Protein AF-A0A7S4P6P6-F1 (afdb_monomer_lite)

Secondary structure (DSSP, 8-state):
-----EEEEETTTTEEEEE-S-S-TTGGG--TTT-TTTSPPP-BS-EEEEETTTTEEEEEEEB--TT----EEEEEEEE-PPPPHHHHHHHHHHHHHHHHHHHHHHTT-HHHHHHHHHHHHTTTS-TTHHHHHHHHHHHHHHHHTS-HHHHHHHHHHHHHHHHHHHHHHHHHHHTTS-GGGSPPSS-TTTT-

pLDDT: mean 78.99, std 13.43, range [33.38, 94.44]

Structure (mmCIF, N/CA/C/O backbone):
data_AF-A0A7S4P6P6-F1
#
_entry.id   AF-A0A7S4P6P6-F1
#
loop_
_atom_site.group_PDB
_atom_site.id
_atom_site.type_symbol
_atom_site.label_atom_id
_atom_site.label_alt_id
_atom_site.label_comp_id
_atom_site.label_asym_id
_atom_site.label_entity_id
_atom_site.label_seq_id
_atom_site.pdbx_PDB_ins_code
_atom_site.Cartn_x
_atom_site.Cartn_y
_atom_site.Cartn_z
_atom_site.occupancy
_atom_site.B_iso_or_equiv
_atom_site.auth_seq_id
_atom_site.auth_comp_id
_atom_site.auth_asym_id
_atom_site.auth_atom_id
_atom_site.pdbx_PDB_model_num
ATOM 1 N N . LEU A 1 1 ? 18.769 14.646 0.940 1.00 33.38 1 LEU A N 1
ATOM 2 C CA . LEU A 1 1 ? 18.655 13.172 0.916 1.00 33.38 1 LEU A CA 1
ATOM 3 C C . LEU A 1 1 ? 17.841 12.827 -0.318 1.00 33.38 1 LEU A C 1
ATOM 5 O O . LEU A 1 1 ? 16.737 13.333 -0.444 1.00 33.38 1 LEU A O 1
ATOM 9 N N . ALA A 1 2 ? 18.437 12.144 -1.294 1.00 34.75 2 ALA A N 1
ATOM 10 C CA . ALA A 1 2 ? 17.776 11.870 -2.566 1.00 34.75 2 ALA A CA 1
ATOM 11 C C . ALA A 1 2 ? 16.717 10.778 -2.365 1.00 34.75 2 ALA A C 1
ATOM 13 O O . ALA A 1 2 ? 17.059 9.628 -2.095 1.00 34.75 2 ALA A O 1
ATOM 14 N N . GLU A 1 3 ? 15.443 11.146 -2.474 1.00 50.31 3 GLU A N 1
ATOM 15 C CA . GLU A 1 3 ? 14.337 10.189 -2.485 1.00 50.31 3 GLU A CA 1
ATOM 16 C C . GLU A 1 3 ? 14.489 9.254 -3.687 1.00 50.31 3 GLU A C 1
ATOM 18 O O . GLU A 1 3 ? 14.476 9.673 -4.850 1.00 50.31 3 GLU A O 1
ATOM 23 N N . SER A 1 4 ? 14.677 7.974 -3.390 1.00 56.69 4 SER A N 1
ATOM 24 C CA . SER A 1 4 ? 14.925 6.901 -4.350 1.00 56.69 4 SER A CA 1
ATOM 25 C C . SER A 1 4 ? 13.614 6.537 -5.050 1.00 56.69 4 SER A C 1
ATOM 27 O O . SER A 1 4 ? 12.955 5.572 -4.687 1.00 56.69 4 SER A O 1
ATOM 29 N N . SER A 1 5 ? 13.188 7.350 -6.016 1.00 64.12 5 SER A N 1
ATOM 30 C CA . SER A 1 5 ? 11.911 7.168 -6.718 1.00 64.12 5 SER A CA 1
ATOM 31 C C . SER A 1 5 ? 12.125 6.825 -8.188 1.00 64.12 5 SER A C 1
ATOM 33 O O . SER A 1 5 ? 12.908 7.481 -8.879 1.00 64.12 5 SER A O 1
ATOM 35 N N . PHE A 1 6 ? 11.401 5.823 -8.694 1.00 75.00 6 PHE A N 1
ATOM 36 C CA . PHE A 1 6 ? 11.301 5.610 -10.135 1.00 75.00 6 PHE A CA 1
ATOM 37 C C . PHE A 1 6 ? 10.279 6.602 -10.689 1.00 75.00 6 PHE A C 1
ATOM 39 O O . PHE A 1 6 ? 9.126 6.616 -10.267 1.00 75.00 6 PHE A O 1
ATOM 46 N N . ARG A 1 7 ? 10.691 7.471 -11.613 1.00 78.00 7 ARG A N 1
ATOM 47 C CA . ARG A 1 7 ? 9.817 8.514 -12.164 1.00 78.00 7 ARG A CA 1
ATOM 48 C C . ARG A 1 7 ? 9.585 8.274 -13.643 1.00 78.00 7 ARG A C 1
ATOM 50 O O . ARG A 1 7 ? 10.533 8.159 -14.414 1.00 78.00 7 ARG A O 1
ATOM 57 N N . MET A 1 8 ? 8.320 8.251 -14.042 1.00 77.75 8 MET A N 1
ATOM 58 C CA . MET A 1 8 ? 7.910 8.190 -15.440 1.00 77.75 8 MET A CA 1
ATOM 59 C C . MET A 1 8 ? 7.268 9.503 -15.848 1.00 77.75 8 MET A C 1
ATOM 61 O O . MET A 1 8 ? 6.472 10.072 -15.108 1.00 77.75 8 MET A O 1
ATOM 65 N N . TYR A 1 9 ? 7.575 9.977 -17.048 1.00 81.56 9 TYR A N 1
ATOM 66 C CA . TYR A 1 9 ? 6.880 11.129 -17.600 1.00 81.56 9 TYR A CA 1
ATOM 67 C C . TYR A 1 9 ? 5.636 10.674 -18.367 1.00 81.56 9 TYR A C 1
ATOM 69 O O . TYR A 1 9 ? 5.731 9.934 -19.347 1.00 81.56 9 TYR A O 1
ATOM 77 N N . ASN A 1 10 ? 4.460 11.117 -17.929 1.00 80.25 10 ASN A N 1
ATOM 78 C CA . ASN A 1 10 ? 3.219 10.925 -18.663 1.00 80.25 10 ASN A CA 1
ATOM 79 C C . ASN A 1 10 ? 3.091 12.019 -19.726 1.00 80.25 10 ASN A C 1
ATOM 81 O O . ASN A 1 10 ? 2.795 13.170 -19.406 1.00 80.25 10 ASN A O 1
ATOM 85 N N . VAL A 1 11 ? 3.283 11.637 -20.990 1.00 84.62 11 VAL A N 1
ATOM 86 C CA . VAL A 1 11 ? 3.235 12.555 -22.138 1.00 84.62 11 VAL A CA 1
ATOM 87 C C . VAL A 1 11 ? 1.849 13.185 -22.307 1.00 84.62 11 VAL A C 1
ATOM 89 O O . VAL A 1 11 ? 1.750 14.381 -22.560 1.00 84.62 11 VAL A O 1
ATOM 92 N N . THR A 1 12 ? 0.773 12.415 -22.121 1.00 82.62 12 THR A N 1
ATOM 93 C CA . THR A 1 12 ? -0.609 12.893 -22.297 1.00 82.62 12 THR A CA 1
ATOM 94 C C . THR A 1 12 ? -1.006 13.911 -21.231 1.00 82.62 12 THR A C 1
ATOM 96 O O . THR A 1 12 ? -1.666 14.898 -21.533 1.00 82.62 12 THR A O 1
ATOM 99 N N . GLN A 1 13 ? -0.607 13.675 -19.981 1.00 80.88 13 GLN A N 1
ATOM 100 C CA . GLN A 1 13 ? -0.911 14.561 -18.854 1.00 80.88 13 GLN A CA 1
ATOM 101 C C . GLN A 1 13 ? 0.149 15.647 -18.644 1.00 80.88 13 GLN A C 1
ATOM 103 O O . GLN A 1 13 ? -0.034 16.500 -17.779 1.00 80.88 13 GLN A O 1
ATOM 108 N N . GLN A 1 14 ? 1.253 15.587 -19.395 1.00 87.38 14 GLN A N 1
ATOM 109 C CA . GLN A 1 14 ? 2.430 16.446 -19.264 1.00 87.38 14 GLN A CA 1
ATOM 110 C C . GLN A 1 14 ? 2.977 16.525 -17.830 1.00 87.38 14 GLN A C 1
ATOM 112 O O . GLN A 1 14 ? 3.422 17.575 -17.366 1.00 87.38 14 GLN A O 1
ATOM 117 N N . LYS A 1 15 ? 2.938 15.403 -17.104 1.00 83.06 15 LYS A N 1
ATOM 118 C CA . LYS A 1 15 ? 3.281 15.339 -15.677 1.00 83.06 15 LYS A CA 1
ATOM 119 C C . LYS A 1 15 ? 4.226 14.188 -15.380 1.00 83.06 15 LYS A C 1
ATOM 121 O O . LYS A 1 15 ? 4.120 13.110 -15.960 1.00 83.06 15 LYS A O 1
ATOM 126 N N . TRP A 1 16 ? 5.121 14.416 -14.425 1.00 80.12 16 TRP A N 1
ATOM 127 C CA . TRP A 1 16 ? 5.914 13.355 -13.818 1.00 80.12 16 TRP A CA 1
ATOM 128 C C . TRP A 1 16 ? 5.041 12.541 -12.864 1.00 80.12 16 TRP A C 1
ATOM 130 O O . TRP A 1 16 ? 4.364 13.102 -12.006 1.00 80.12 16 TRP A O 1
ATOM 140 N N . ILE A 1 17 ? 5.073 11.224 -13.022 1.00 76.69 17 ILE A N 1
ATOM 141 C CA . ILE A 1 17 ? 4.454 10.247 -12.134 1.00 76.69 17 ILE A CA 1
ATOM 142 C C . ILE A 1 17 ? 5.583 9.572 -11.362 1.00 76.69 17 ILE A C 1
ATOM 144 O O . ILE A 1 17 ? 6.494 8.999 -11.962 1.00 76.69 17 ILE A O 1
ATOM 148 N N . CYS A 1 18 ? 5.527 9.660 -10.037 1.00 74.00 18 CYS A N 1
ATOM 149 C CA . CYS A 1 18 ? 6.341 8.831 -9.160 1.00 74.00 18 CYS A CA 1
ATOM 150 C C . CYS A 1 18 ? 5.711 7.439 -9.101 1.00 74.00 18 CYS A C 1
ATOM 152 O O . CYS A 1 18 ? 4.506 7.319 -8.884 1.00 74.00 18 CYS A O 1
ATOM 154 N N . ILE A 1 19 ? 6.507 6.407 -9.352 1.00 70.88 19 ILE A N 1
ATOM 155 C CA . ILE A 1 19 ? 6.119 5.017 -9.158 1.00 70.88 19 ILE A CA 1
ATOM 156 C C . ILE A 1 19 ? 6.804 4.557 -7.885 1.00 70.88 19 ILE A C 1
ATOM 158 O O . ILE A 1 19 ? 8.028 4.403 -7.846 1.00 70.88 19 ILE A O 1
ATOM 162 N N . ASP A 1 20 ? 5.993 4.346 -6.859 1.00 61.94 20 ASP A N 1
ATOM 163 C CA . ASP A 1 20 ? 6.470 3.836 -5.587 1.00 61.94 20 ASP A CA 1
ATOM 164 C C . ASP A 1 20 ? 6.772 2.343 -5.742 1.00 61.94 20 ASP A C 1
ATOM 166 O O . ASP A 1 20 ? 5.932 1.531 -6.143 1.00 61.94 20 ASP A O 1
ATOM 170 N N . LEU A 1 21 ? 8.034 1.992 -5.504 1.00 56.47 21 LEU A N 1
ATOM 171 C CA . LEU A 1 21 ? 8.556 0.638 -5.627 1.00 56.47 21 LEU A CA 1
ATOM 172 C C . LEU A 1 21 ? 8.133 -0.164 -4.393 1.00 56.47 21 LEU A C 1
ATOM 174 O O . LEU A 1 21 ? 8.948 -0.343 -3.497 1.00 56.47 21 LEU A O 1
ATOM 178 N N . CYS A 1 22 ? 6.872 -0.616 -4.374 1.00 48.19 22 CYS A N 1
ATOM 179 C CA . CYS A 1 22 ? 6.197 -1.503 -3.407 1.00 48.19 22 CYS A CA 1
ATOM 180 C C . CYS A 1 22 ? 4.997 -0.819 -2.724 1.00 48.19 22 CYS A C 1
ATOM 182 O O . CYS A 1 22 ? 5.090 0.285 -2.208 1.00 48.19 22 CYS A O 1
ATOM 184 N N . GLU A 1 23 ? 3.850 -1.500 -2.690 1.00 46.41 23 GLU A N 1
ATOM 185 C CA . GLU A 1 23 ? 2.633 -1.041 -1.994 1.00 46.41 23 GLU A CA 1
ATOM 186 C C . GLU A 1 23 ? 2.694 -1.231 -0.475 1.00 46.41 23 GLU A C 1
ATOM 188 O O . GLU A 1 23 ? 1.724 -0.961 0.231 1.00 46.41 23 GLU A O 1
ATOM 193 N N . SER A 1 24 ? 3.818 -1.720 0.046 1.00 43.31 24 SER A N 1
ATOM 194 C CA . SER A 1 24 ? 3.994 -1.823 1.482 1.00 43.31 24 SER A CA 1
ATOM 195 C C . SER A 1 24 ? 4.194 -0.419 2.050 1.00 43.31 24 SER A C 1
ATOM 197 O O . SER A 1 24 ? 5.174 0.252 1.732 1.00 43.31 24 SER A O 1
ATOM 199 N N . GLU A 1 25 ? 3.300 -0.006 2.951 1.00 41.12 25 GLU A N 1
ATOM 200 C CA . GLU A 1 25 ? 3.376 1.208 3.787 1.00 41.12 25 GLU A CA 1
ATOM 201 C C . GLU A 1 25 ? 4.692 1.319 4.609 1.00 41.12 25 GLU A C 1
ATOM 203 O O . GLU A 1 25 ? 4.865 2.237 5.402 1.00 41.12 25 GLU A O 1
ATOM 208 N N . THR A 1 26 ? 5.647 0.404 4.418 1.00 41.25 26 THR A N 1
ATOM 209 C CA . THR A 1 26 ? 6.955 0.320 5.079 1.00 41.25 26 THR A CA 1
ATOM 210 C C . THR A 1 26 ? 8.082 1.076 4.358 1.00 41.25 26 THR A C 1
ATOM 212 O O . THR A 1 26 ? 9.186 1.190 4.895 1.00 41.25 26 THR A O 1
ATOM 215 N N . LEU A 1 27 ? 7.832 1.648 3.171 1.00 44.16 27 LEU A N 1
ATOM 216 C CA . LEU A 1 27 ? 8.856 2.347 2.375 1.00 44.16 27 LEU A CA 1
ATOM 217 C C . LEU A 1 27 ? 9.428 3.616 3.014 1.00 44.16 27 LEU A C 1
ATOM 219 O O . LEU A 1 27 ? 10.580 3.959 2.748 1.00 44.16 27 LEU A O 1
ATOM 223 N N . SER A 1 28 ? 8.682 4.285 3.899 1.00 44.88 28 SER A N 1
ATOM 224 C CA . SER A 1 28 ? 9.192 5.455 4.633 1.00 44.88 28 SER A CA 1
ATOM 225 C C . SER A 1 28 ? 10.334 5.110 5.597 1.00 44.88 28 SER A C 1
ATOM 227 O O . SER A 1 28 ? 10.909 6.001 6.220 1.00 44.88 28 SER A O 1
ATOM 229 N N . THR A 1 29 ? 10.650 3.823 5.762 1.00 45.09 29 THR A N 1
ATOM 230 C CA . THR A 1 29 ? 11.662 3.325 6.696 1.00 45.09 29 THR A CA 1
ATOM 231 C C . THR A 1 29 ? 12.463 2.172 6.082 1.00 45.09 29 THR A C 1
ATOM 233 O O . THR A 1 29 ? 12.893 1.266 6.795 1.00 45.09 29 THR A O 1
ATOM 236 N N . ILE A 1 30 ? 12.679 2.169 4.757 1.00 50.62 30 ILE A N 1
ATOM 237 C CA . ILE A 1 30 ? 13.644 1.231 4.170 1.00 50.62 30 ILE A CA 1
ATOM 238 C C . ILE A 1 30 ? 15.054 1.673 4.542 1.00 50.62 30 ILE A C 1
ATOM 240 O O . ILE A 1 30 ? 15.645 2.580 3.959 1.00 50.62 30 ILE A O 1
ATOM 244 N N . ASP A 1 31 ? 15.581 0.979 5.541 1.00 54.38 31 ASP A N 1
ATOM 245 C CA . ASP A 1 31 ? 17.003 0.880 5.806 1.00 54.38 31 ASP A CA 1
ATOM 246 C C . ASP A 1 31 ? 17.643 0.076 4.662 1.00 54.38 31 ASP A C 1
ATOM 248 O O . ASP A 1 31 ? 17.476 -1.143 4.556 1.00 54.38 31 ASP A O 1
ATOM 252 N N . TRP A 1 32 ? 18.310 0.780 3.748 1.00 61.25 32 TRP A N 1
ATOM 253 C CA . TRP A 1 32 ? 18.924 0.199 2.552 1.00 61.25 32 TRP A CA 1
ATOM 254 C C . TRP A 1 32 ? 20.032 -0.805 2.897 1.00 61.25 32 TRP A C 1
ATOM 256 O O . TRP A 1 32 ? 20.285 -1.704 2.102 1.00 61.25 32 TRP A O 1
ATOM 266 N N . GLU A 1 33 ? 20.632 -0.717 4.091 1.00 57.59 33 GLU A N 1
ATOM 267 C CA . GLU A 1 33 ? 21.607 -1.701 4.577 1.00 57.59 33 GLU A CA 1
ATOM 268 C C . GLU A 1 33 ? 20.954 -3.049 4.921 1.00 57.59 33 GLU A C 1
ATOM 270 O O . GLU A 1 33 ? 21.620 -4.082 4.897 1.00 57.59 33 GLU A O 1
ATOM 275 N N . LYS A 1 34 ? 19.646 -3.068 5.218 1.00 56.00 34 LYS A N 1
ATOM 276 C CA . LYS A 1 34 ? 18.912 -4.280 5.627 1.00 56.00 34 LYS A CA 1
ATOM 277 C C . LYS A 1 34 ? 18.039 -4.889 4.531 1.00 56.00 34 LYS A C 1
ATOM 279 O O . LYS A 1 34 ? 17.718 -6.070 4.615 1.00 56.00 34 LYS A O 1
ATOM 284 N N . ASN A 1 35 ? 17.671 -4.112 3.512 1.00 58.47 35 ASN A N 1
ATOM 285 C CA . ASN A 1 35 ? 16.692 -4.496 2.485 1.00 58.47 35 ASN A CA 1
ATOM 286 C C . ASN A 1 35 ? 17.265 -4.577 1.059 1.00 58.47 35 ASN A C 1
ATOM 288 O O . ASN A 1 35 ? 16.509 -4.513 0.088 1.00 58.47 35 ASN A O 1
ATOM 292 N N . ASP A 1 36 ? 18.575 -4.794 0.923 1.00 62.34 36 ASP A N 1
ATOM 293 C CA . ASP A 1 36 ? 19.278 -4.905 -0.370 1.00 62.34 36 ASP A CA 1
ATOM 294 C C . ASP A 1 36 ? 18.764 -6.053 -1.271 1.00 62.34 36 ASP A C 1
ATOM 296 O O . ASP A 1 36 ? 19.106 -6.143 -2.442 1.00 62.34 36 ASP A O 1
ATOM 300 N N . SER A 1 37 ? 17.901 -6.932 -0.747 1.00 66.94 37 SER A N 1
ATOM 301 C CA . SER A 1 37 ? 17.259 -8.022 -1.496 1.00 66.94 37 SER A CA 1
ATOM 302 C C . SER A 1 37 ? 15.854 -7.703 -2.025 1.00 66.94 37 SER A C 1
ATOM 304 O O . SER A 1 37 ? 15.354 -8.434 -2.878 1.00 66.94 37 SER A O 1
ATOM 306 N N . LEU A 1 38 ? 15.202 -6.636 -1.544 1.00 71.00 38 LEU A N 1
ATOM 307 C CA . LEU A 1 38 ? 13.809 -6.320 -1.893 1.00 71.00 38 LEU A CA 1
ATOM 308 C C . LEU A 1 38 ? 13.692 -5.239 -2.967 1.00 71.00 38 LEU A C 1
ATOM 310 O O . LEU A 1 38 ? 12.821 -5.326 -3.832 1.00 71.00 38 LEU A O 1
ATOM 314 N N . VAL A 1 39 ? 14.555 -4.222 -2.918 1.00 76.38 39 VAL A N 1
ATOM 315 C CA . VAL A 1 39 ? 14.547 -3.096 -3.860 1.00 76.38 39 VAL A CA 1
ATOM 316 C C . VAL A 1 39 ? 15.973 -2.658 -4.196 1.00 76.38 39 VAL A C 1
ATOM 318 O O . VAL A 1 39 ? 16.845 -2.702 -3.327 1.00 76.38 39 VAL A O 1
ATOM 321 N N . PRO A 1 40 ? 16.235 -2.185 -5.428 1.00 82.12 40 PRO A N 1
ATOM 322 C CA . PRO A 1 40 ? 17.555 -1.688 -5.781 1.00 82.12 40 PRO A CA 1
ATOM 323 C C . PRO A 1 40 ? 17.887 -0.414 -5.001 1.00 82.12 40 PRO A C 1
ATOM 325 O O . PRO A 1 40 ? 17.152 0.573 -5.072 1.00 82.12 40 PRO A O 1
ATOM 328 N N . ARG A 1 41 ? 19.053 -0.379 -4.344 1.00 79.81 41 ARG A N 1
ATOM 329 C CA . ARG A 1 41 ? 19.610 0.867 -3.786 1.00 79.81 41 ARG A CA 1
ATOM 330 C C . ARG A 1 41 ? 19.803 1.954 -4.865 1.00 79.81 41 ARG A C 1
ATOM 332 O O . ARG A 1 41 ? 20.026 1.608 -6.038 1.00 79.81 41 ARG A O 1
ATOM 339 N N . PRO A 1 42 ? 19.773 3.253 -4.492 1.00 81.00 42 PRO A N 1
ATOM 340 C CA . PRO A 1 42 ? 20.123 4.359 -5.384 1.00 81.00 42 PRO A CA 1
ATOM 341 C C . PRO A 1 42 ? 21.445 4.113 -6.099 1.00 81.00 42 PRO A C 1
ATOM 343 O O . PRO A 1 42 ? 22.419 3.688 -5.481 1.00 81.00 42 PRO A O 1
ATOM 346 N N . ARG A 1 43 ? 21.475 4.372 -7.407 1.00 86.25 43 ARG A N 1
ATOM 347 C CA . ARG A 1 43 ? 22.618 4.025 -8.252 1.00 86.25 43 ARG A CA 1
ATOM 348 C C . ARG A 1 43 ? 22.777 4.957 -9.448 1.00 86.25 43 ARG A C 1
ATOM 350 O O . ARG A 1 43 ? 21.826 5.247 -10.175 1.00 86.25 43 ARG A O 1
ATOM 357 N N . PHE A 1 44 ? 24.009 5.376 -9.686 1.00 87.50 44 PHE A N 1
ATOM 358 C CA . PHE A 1 44 ? 24.451 6.132 -10.853 1.00 87.50 44 PHE A CA 1
ATOM 359 C C . PHE A 1 44 ? 25.010 5.198 -11.920 1.00 87.50 44 PHE A C 1
ATOM 361 O O . PHE A 1 44 ? 25.398 4.073 -11.615 1.00 87.50 44 PHE A O 1
ATOM 368 N N . ALA A 1 45 ? 25.104 5.691 -13.159 1.00 89.88 45 ALA A N 1
ATOM 369 C CA . ALA A 1 45 ? 25.776 5.000 -14.264 1.00 89.88 45 ALA A CA 1
ATOM 370 C C . ALA A 1 45 ? 25.347 3.526 -14.441 1.00 89.88 45 ALA A C 1
ATOM 372 O O . ALA A 1 45 ? 26.156 2.680 -14.819 1.00 89.88 45 ALA A O 1
ATOM 373 N N . HIS A 1 46 ? 24.086 3.222 -14.131 1.00 91.25 46 HIS A N 1
ATOM 374 C CA . HIS A 1 46 ? 23.491 1.906 -14.324 1.00 91.25 46 HIS A CA 1
ATOM 375 C C . HIS A 1 46 ? 23.028 1.748 -15.777 1.00 91.25 46 HIS A C 1
ATOM 377 O O . HIS A 1 46 ? 22.821 2.734 -16.488 1.00 91.25 46 HIS A O 1
ATOM 383 N N . GLN A 1 47 ? 22.832 0.506 -16.209 1.00 94.00 47 GLN A N 1
ATOM 384 C CA . GLN A 1 47 ? 22.165 0.210 -17.476 1.00 94.00 47 GLN A CA 1
ATOM 385 C C . GLN A 1 47 ? 20.694 -0.105 -17.211 1.00 94.00 47 GLN A C 1
ATOM 387 O O . GLN A 1 47 ? 20.389 -0.861 -16.291 1.00 94.00 47 GLN A O 1
ATOM 392 N N . LEU A 1 48 ? 19.794 0.473 -18.010 1.00 91.38 48 LEU A N 1
ATOM 393 C CA . LEU A 1 48 ? 18.352 0.234 -17.954 1.00 91.38 48 LEU A CA 1
ATOM 394 C C . LEU A 1 48 ? 17.879 -0.267 -19.321 1.00 91.38 48 LEU A C 1
ATOM 396 O O . LEU A 1 48 ? 18.081 0.409 -20.329 1.00 91.38 48 LEU A O 1
ATOM 400 N N . VAL A 1 49 ? 17.238 -1.433 -19.351 1.00 93.75 49 VAL A N 1
ATOM 401 C CA . VAL A 1 49 ? 16.693 -2.047 -20.570 1.00 93.75 49 VAL A CA 1
ATOM 402 C C . VAL A 1 49 ? 15.205 -2.313 -20.378 1.00 93.75 49 VAL A C 1
ATOM 404 O O . VAL A 1 49 ? 14.802 -2.860 -19.355 1.00 93.75 49 VAL A O 1
ATOM 407 N N . HIS A 1 50 ? 14.381 -1.946 -21.358 1.00 92.19 50 HIS A N 1
ATOM 408 C CA . HIS A 1 50 ? 12.961 -2.303 -21.393 1.00 92.19 50 HIS A CA 1
ATOM 409 C C . HIS A 1 50 ? 12.756 -3.502 -22.319 1.00 92.19 50 HIS A C 1
ATOM 411 O O . HIS A 1 50 ? 13.082 -3.447 -23.503 1.00 92.19 50 HIS A O 1
ATOM 417 N N . ASP A 1 51 ? 12.226 -4.585 -21.7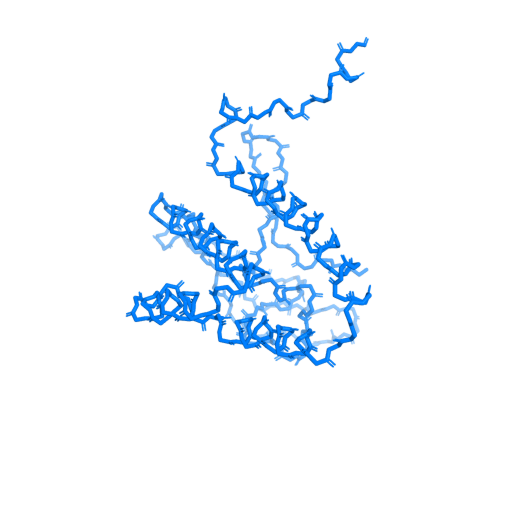63 1.00 93.12 51 ASP A N 1
ATOM 418 C CA . ASP A 1 51 ? 11.751 -5.745 -22.505 1.00 93.12 51 ASP A CA 1
ATOM 419 C C . ASP A 1 51 ? 10.271 -5.548 -22.836 1.00 93.12 51 ASP A C 1
ATOM 421 O O . ASP A 1 51 ? 9.405 -5.575 -21.956 1.00 93.12 51 ASP A O 1
ATOM 425 N N . VAL A 1 52 ? 9.994 -5.336 -24.121 1.00 89.62 52 VAL A N 1
ATOM 426 C CA . VAL A 1 52 ? 8.648 -5.072 -24.641 1.00 89.62 52 VAL A CA 1
ATOM 427 C C . VAL A 1 52 ? 7.753 -6.309 -24.656 1.00 89.62 52 VAL A C 1
ATOM 429 O O . VAL A 1 52 ? 6.535 -6.156 -24.612 1.00 89.62 52 VAL A O 1
ATOM 432 N N . VAL A 1 53 ? 8.326 -7.516 -24.711 1.00 92.31 53 VAL A N 1
ATOM 433 C CA . VAL A 1 53 ? 7.556 -8.767 -24.787 1.00 92.31 53 VAL A CA 1
ATOM 434 C C . VAL A 1 53 ? 6.966 -9.080 -23.416 1.00 92.31 53 VAL A C 1
ATOM 436 O O . VAL A 1 53 ? 5.760 -9.286 -23.288 1.00 92.31 53 VAL A O 1
ATOM 439 N N . ASP A 1 54 ? 7.796 -9.014 -22.376 1.00 88.12 54 ASP A N 1
ATOM 440 C CA . ASP A 1 54 ? 7.372 -9.238 -20.989 1.00 88.12 54 ASP A CA 1
ATOM 441 C C . ASP A 1 54 ? 6.833 -7.973 -20.296 1.00 88.12 54 ASP A C 1
ATOM 443 O O . ASP A 1 54 ? 6.339 -8.042 -19.159 1.00 88.12 54 ASP A O 1
ATOM 447 N N . ASN A 1 55 ? 6.944 -6.818 -20.959 1.00 88.00 55 ASN A N 1
ATOM 448 C CA . ASN A 1 55 ? 6.685 -5.476 -20.435 1.00 88.00 55 ASN A CA 1
ATOM 449 C C . ASN A 1 55 ? 7.356 -5.234 -19.070 1.00 88.00 55 ASN A C 1
ATOM 451 O O . ASN A 1 55 ? 6.719 -4.855 -18.081 1.00 88.00 55 ASN A O 1
ATOM 455 N N . CYS A 1 56 ? 8.653 -5.520 -19.009 1.00 90.19 56 CYS A N 1
ATOM 456 C CA . CYS A 1 56 ? 9.462 -5.447 -17.797 1.00 90.19 56 CYS A CA 1
ATOM 457 C C . CYS A 1 56 ? 10.697 -4.577 -18.031 1.00 90.19 56 CYS A C 1
ATOM 459 O O . CYS A 1 56 ? 11.221 -4.498 -19.136 1.00 90.19 56 CYS A O 1
ATOM 461 N 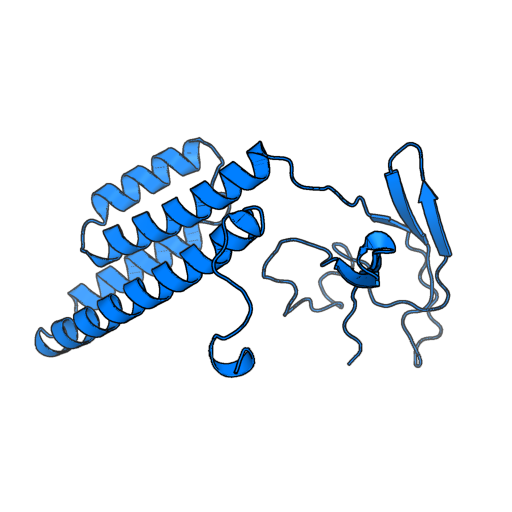N . HIS A 1 57 ? 11.177 -3.934 -16.976 1.00 90.12 57 HIS A N 1
ATOM 462 C CA . HIS A 1 57 ? 12.398 -3.143 -16.997 1.00 90.12 57 HIS A CA 1
ATOM 463 C C . HIS A 1 57 ? 13.482 -3.893 -16.236 1.00 90.12 57 HIS A C 1
ATOM 465 O O . HIS A 1 57 ? 13.232 -4.388 -15.138 1.00 90.12 57 HIS A O 1
ATOM 471 N N . TYR A 1 58 ? 14.675 -3.960 -16.807 1.00 92.19 58 TYR A N 1
ATOM 472 C CA . TYR A 1 58 ? 15.846 -4.555 -16.189 1.00 92.19 58 TYR A CA 1
ATOM 473 C C . TYR A 1 58 ? 16.865 -3.470 -15.873 1.00 92.19 58 TYR A C 1
ATOM 475 O O . TYR A 1 58 ? 17.184 -2.656 -16.739 1.00 92.19 58 TYR A O 1
ATOM 483 N N . ILE A 1 59 ? 17.372 -3.467 -14.645 1.00 92.25 59 ILE A N 1
ATOM 484 C CA . ILE A 1 59 ? 18.453 -2.586 -14.204 1.00 92.25 59 ILE A CA 1
ATOM 485 C C . ILE A 1 59 ? 19.659 -3.453 -13.884 1.00 92.25 59 ILE A C 1
ATOM 487 O O . ILE A 1 59 ? 19.553 -4.359 -13.062 1.00 92.25 59 ILE A O 1
ATOM 491 N N . PHE A 1 60 ? 20.799 -3.162 -14.504 1.00 94.25 60 PHE A N 1
ATOM 492 C CA . PHE A 1 60 ? 22.047 -3.867 -14.238 1.00 94.25 60 PHE A CA 1
ATOM 493 C C . PHE A 1 60 ? 23.117 -2.924 -13.692 1.00 94.25 60 PHE A C 1
ATOM 495 O O . PHE A 1 60 ? 23.407 -1.874 -14.283 1.00 94.25 60 PHE A O 1
ATOM 502 N N . GLY A 1 61 ? 23.702 -3.338 -12.569 1.00 92.88 61 GLY A N 1
ATOM 503 C CA . GLY A 1 61 ? 24.858 -2.723 -11.940 1.00 92.88 61 GLY A CA 1
ATOM 504 C C . GLY A 1 61 ? 24.691 -1.240 -11.616 1.00 92.88 61 GLY A C 1
ATOM 505 O O . GLY A 1 61 ? 23.623 -0.793 -11.192 1.00 92.88 61 GLY A O 1
ATOM 506 N N . GLY A 1 62 ? 25.771 -0.479 -11.796 1.00 91.75 62 GLY A N 1
ATOM 507 C CA . GLY A 1 62 ? 25.867 0.942 -11.460 1.00 91.75 62 GLY A CA 1
ATOM 508 C C . GLY A 1 62 ? 26.747 1.195 -10.239 1.00 91.75 62 GLY A C 1
ATOM 509 O O . GLY A 1 62 ? 27.437 0.301 -9.754 1.00 91.75 62 GLY A O 1
ATOM 510 N N . ASN A 1 63 ? 26.738 2.430 -9.745 1.00 90.00 63 ASN A N 1
ATOM 511 C CA . ASN A 1 63 ? 27.533 2.842 -8.589 1.00 90.00 63 ASN A CA 1
ATOM 512 C C . ASN A 1 63 ? 26.630 3.468 -7.542 1.00 90.00 63 ASN A C 1
ATOM 514 O O . ASN A 1 63 ? 25.836 4.339 -7.896 1.00 90.00 63 ASN A O 1
ATOM 518 N N . PRO A 1 64 ? 26.791 3.145 -6.261 1.00 86.69 64 PRO A N 1
ATOM 519 C CA . PRO A 1 64 ? 25.882 3.649 -5.248 1.00 86.69 64 PRO A CA 1
ATOM 520 C C . PRO A 1 64 ? 26.133 5.095 -4.795 1.00 86.69 64 PRO A C 1
ATOM 522 O O . PRO A 1 64 ? 25.339 5.634 -4.030 1.00 86.69 64 PRO A O 1
ATOM 525 N N . GLY A 1 65 ? 27.204 5.751 -5.252 1.00 81.75 65 GLY A N 1
ATOM 526 C CA . GLY A 1 65 ? 27.459 7.163 -4.958 1.00 81.75 65 GLY A CA 1
ATOM 527 C C . GLY A 1 65 ? 28.905 7.488 -4.601 1.00 81.75 65 GLY A C 1
ATOM 528 O O . GLY A 1 65 ? 29.816 6.709 -4.864 1.00 81.75 65 GLY A O 1
ATOM 529 N N . TYR A 1 66 ? 29.090 8.690 -4.053 1.00 63.34 66 TYR A N 1
ATOM 530 C CA . TYR A 1 66 ? 30.314 9.487 -4.181 1.00 63.34 66 TYR A CA 1
ATOM 531 C C . TYR A 1 66 ? 31.536 9.023 -3.370 1.00 63.34 66 TYR A C 1
ATOM 533 O O . TYR A 1 66 ? 32.644 9.402 -3.732 1.00 63.34 66 TYR A O 1
ATOM 541 N N . GLU A 1 67 ? 31.378 8.193 -2.336 1.00 66.06 67 GLU A N 1
ATOM 542 C CA . GLU A 1 67 ? 32.507 7.745 -1.492 1.00 66.06 67 GLU A CA 1
ATOM 543 C C . GLU A 1 67 ? 32.906 6.280 -1.709 1.00 66.06 67 GLU A C 1
ATOM 545 O O . GLU A 1 67 ? 33.821 5.778 -1.061 1.00 66.06 67 GLU A O 1
ATOM 550 N N . SER A 1 68 ? 32.251 5.589 -2.645 1.00 67.19 68 SER A N 1
ATOM 551 C CA . SER A 1 68 ? 32.499 4.176 -2.908 1.00 67.19 68 SER A CA 1
ATOM 552 C C . SER A 1 68 ? 33.038 3.961 -4.320 1.00 67.19 68 SER A C 1
ATOM 554 O O . SER A 1 68 ? 32.427 4.369 -5.308 1.00 67.19 68 SER A O 1
ATOM 556 N N . SER A 1 69 ? 34.181 3.281 -4.426 1.00 80.00 69 SER A N 1
ATOM 557 C CA . SER A 1 69 ? 34.677 2.728 -5.695 1.00 80.00 69 SER A CA 1
ATOM 558 C C . SER A 1 69 ? 33.956 1.434 -6.094 1.00 80.00 69 SER A C 1
ATOM 560 O O . SER A 1 69 ? 34.246 0.868 -7.152 1.00 80.00 69 SER A O 1
ATOM 562 N N . GLU A 1 70 ? 33.014 0.974 -5.266 1.00 85.88 70 GLU A N 1
ATOM 563 C CA . GLU A 1 70 ? 32.193 -0.206 -5.500 1.00 85.88 70 GLU A CA 1
ATOM 564 C C . GLU A 1 70 ? 31.389 -0.067 -6.795 1.00 85.88 70 GLU A C 1
ATOM 566 O O . GLU A 1 70 ? 30.713 0.935 -7.056 1.00 85.88 70 GLU A O 1
ATOM 571 N N . ARG A 1 71 ? 31.453 -1.123 -7.605 1.00 88.75 71 ARG A N 1
ATOM 572 C CA . ARG A 1 71 ? 30.591 -1.320 -8.764 1.00 88.75 71 ARG A CA 1
ATOM 573 C C . ARG A 1 71 ? 29.586 -2.395 -8.405 1.00 88.75 71 ARG A C 1
ATOM 575 O O . ARG A 1 71 ? 29.973 -3.521 -8.101 1.00 88.75 71 ARG A O 1
ATOM 582 N N . LEU A 1 72 ? 28.310 -2.037 -8.447 1.00 89.44 72 LEU A N 1
ATOM 583 C CA . LEU A 1 72 ? 27.228 -2.991 -8.275 1.00 89.44 72 LEU A CA 1
ATOM 584 C C . LEU A 1 72 ? 27.254 -3.958 -9.464 1.00 89.44 72 LEU A C 1
ATOM 586 O O . LEU A 1 72 ? 27.431 -3.541 -10.611 1.00 89.44 72 LEU A O 1
ATOM 590 N N . ASN A 1 73 ? 27.096 -5.246 -9.175 1.00 91.50 73 ASN A N 1
ATOM 591 C CA . ASN A 1 73 ? 27.058 -6.328 -10.162 1.00 91.50 73 ASN A CA 1
ATOM 592 C C . ASN A 1 73 ? 25.787 -7.176 -9.985 1.00 91.50 73 ASN A C 1
ATOM 594 O O . ASN A 1 73 ? 25.801 -8.400 -10.085 1.00 91.50 73 ASN A O 1
ATOM 598 N N . ASP A 1 74 ? 24.697 -6.505 -9.636 1.00 91.38 74 ASP A N 1
ATOM 599 C CA . ASP A 1 74 ? 23.370 -7.059 -9.424 1.00 91.38 74 ASP A CA 1
ATOM 600 C C . ASP A 1 74 ? 22.471 -6.794 -10.643 1.00 91.38 74 ASP A C 1
ATOM 602 O O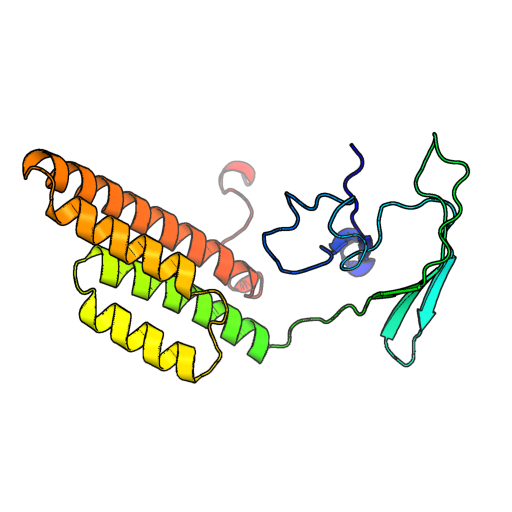 . ASP A 1 74 ? 22.672 -5.851 -11.416 1.00 91.38 74 ASP A O 1
ATOM 606 N N . LEU A 1 75 ? 21.467 -7.652 -10.824 1.00 92.12 75 LEU A N 1
ATOM 607 C CA . LEU A 1 75 ? 20.450 -7.514 -11.860 1.00 92.12 75 LEU A CA 1
ATOM 608 C C . LEU A 1 75 ? 19.076 -7.441 -11.202 1.00 92.12 75 LEU A C 1
ATOM 610 O O . LEU A 1 75 ? 18.659 -8.369 -10.513 1.00 92.12 75 LEU A O 1
ATOM 614 N N . TRP A 1 76 ? 18.355 -6.362 -11.477 1.00 90.50 76 TRP A N 1
ATOM 615 C CA . TRP A 1 76 ? 17.005 -6.127 -10.985 1.00 90.50 76 TRP A CA 1
ATOM 616 C C . TRP A 1 76 ? 16.000 -6.203 -12.118 1.00 90.50 76 TRP A C 1
ATOM 618 O O . TRP A 1 76 ? 16.259 -5.712 -13.214 1.00 90.50 76 TRP A O 1
ATOM 628 N N . LYS A 1 77 ? 14.827 -6.770 -11.831 1.00 89.12 77 LYS A N 1
ATOM 629 C CA . LYS A 1 77 ? 13.665 -6.783 -12.724 1.00 89.12 77 LYS A CA 1
ATOM 630 C C . LYS A 1 77 ? 12.521 -6.031 -12.059 1.00 89.12 77 LYS A C 1
ATOM 632 O O . LYS A 1 77 ? 12.144 -6.342 -10.936 1.00 89.12 77 LYS A O 1
ATOM 637 N N . MET A 1 78 ? 11.927 -5.091 -12.781 1.00 86.62 78 MET A N 1
ATOM 638 C CA . MET A 1 78 ? 10.736 -4.362 -12.366 1.00 86.62 78 MET A CA 1
ATOM 639 C C . MET A 1 78 ? 9.613 -4.591 -13.375 1.00 86.62 78 MET A C 1
ATOM 641 O O . MET A 1 78 ? 9.777 -4.357 -14.574 1.00 86.62 78 MET A O 1
ATOM 645 N N . LYS A 1 79 ? 8.442 -4.997 -12.882 1.00 84.75 79 LYS A N 1
ATOM 646 C CA . LYS A 1 79 ? 7.215 -5.083 -13.674 1.00 84.75 79 LYS A CA 1
ATOM 647 C C . LYS A 1 79 ? 6.204 -4.084 -13.136 1.00 84.75 79 LYS A C 1
ATOM 649 O O . LYS A 1 79 ? 5.783 -4.189 -11.990 1.00 84.75 79 LYS A O 1
ATOM 654 N N . ILE A 1 80 ? 5.803 -3.130 -13.970 1.00 80.12 80 ILE A N 1
ATOM 655 C CA . ILE A 1 80 ? 4.747 -2.182 -13.614 1.00 80.12 80 ILE A CA 1
ATOM 656 C C . ILE A 1 80 ? 3.417 -2.871 -13.906 1.00 80.12 80 ILE A C 1
ATOM 658 O O . ILE A 1 80 ? 3.048 -3.065 -15.066 1.00 80.12 80 ILE A O 1
ATOM 662 N N . LYS A 1 81 ? 2.708 -3.277 -12.851 1.00 78.69 81 LYS A N 1
ATOM 663 C CA . LYS A 1 81 ? 1.366 -3.847 -12.965 1.00 78.69 81 LYS A CA 1
ATOM 664 C C . LYS A 1 81 ? 0.348 -2.752 -12.676 1.00 78.69 81 LYS A C 1
ATOM 666 O O . LYS A 1 81 ? 0.361 -2.154 -11.607 1.00 78.69 81 LYS A O 1
ATOM 671 N N . ARG A 1 82 ? -0.552 -2.502 -13.625 1.00 78.19 82 ARG A N 1
ATOM 672 C CA . ARG A 1 82 ? -1.755 -1.724 -13.333 1.00 78.19 82 ARG A CA 1
ATOM 673 C C . ARG A 1 82 ? -2.728 -2.654 -12.601 1.00 78.19 82 ARG A C 1
ATOM 675 O O . ARG A 1 82 ? -3.010 -3.718 -13.156 1.00 78.19 82 ARG A O 1
ATOM 682 N N . PRO A 1 83 ? -3.215 -2.298 -11.402 1.00 80.94 83 PRO A N 1
ATOM 683 C CA . PRO A 1 83 ? -4.203 -3.119 -10.724 1.00 80.94 83 PRO A CA 1
ATOM 684 C C . PRO A 1 83 ? -5.457 -3.192 -11.595 1.00 80.94 83 PRO A C 1
ATOM 686 O O . PRO A 1 83 ? -5.872 -2.195 -12.200 1.00 80.94 83 PRO A O 1
ATOM 689 N N . ASP A 1 84 ? -6.012 -4.393 -11.720 1.00 85.62 84 ASP A N 1
ATOM 690 C CA . ASP A 1 84 ? -7.253 -4.590 -12.456 1.00 85.62 84 ASP A CA 1
ATOM 691 C C . ASP A 1 84 ? -8.464 -4.140 -11.619 1.00 85.62 84 ASP A C 1
ATOM 693 O O . ASP A 1 84 ? -8.350 -3.759 -10.452 1.00 85.62 84 ASP A O 1
ATOM 697 N N . HIS A 1 85 ? -9.648 -4.139 -12.233 1.00 86.88 85 HIS A N 1
ATOM 698 C CA . HIS A 1 85 ? -10.858 -3.681 -11.556 1.00 86.88 85 HIS A CA 1
ATOM 699 C C . HIS A 1 85 ? -11.226 -4.547 -10.341 1.00 86.88 85 HIS A C 1
ATOM 701 O O . HIS A 1 85 ? -11.703 -4.007 -9.344 1.00 86.88 85 HIS A O 1
ATOM 707 N N . GLN A 1 86 ? -10.985 -5.861 -10.397 1.00 88.31 86 GLN A N 1
ATOM 708 C CA . GLN A 1 86 ? -11.273 -6.767 -9.283 1.00 88.31 86 GLN A CA 1
ATOM 709 C C . GLN A 1 86 ? -10.309 -6.516 -8.125 1.00 88.31 86 GLN A C 1
ATOM 711 O O . GLN A 1 86 ? -10.743 -6.428 -6.982 1.00 88.31 86 GLN A O 1
ATOM 716 N N . GLU A 1 87 ? -9.029 -6.319 -8.423 1.00 84.06 87 GLU A N 1
ATOM 717 C CA . GLU A 1 87 ? -7.992 -5.993 -7.450 1.00 84.06 87 GLU A CA 1
ATOM 718 C C . GLU A 1 87 ? -8.286 -4.651 -6.760 1.00 84.06 87 GLU A C 1
ATOM 720 O O . GLU A 1 87 ? -8.233 -4.552 -5.534 1.00 84.06 87 GLU A O 1
ATOM 725 N N . ILE A 1 88 ? -8.689 -3.625 -7.518 1.00 86.50 88 ILE A N 1
ATOM 726 C CA . ILE A 1 88 ? -9.126 -2.337 -6.954 1.00 86.50 88 ILE A CA 1
ATOM 727 C C . ILE A 1 88 ? -10.359 -2.524 -6.065 1.00 86.50 88 ILE A C 1
ATOM 729 O O . ILE A 1 88 ? -10.394 -2.020 -4.942 1.00 86.50 88 ILE A O 1
ATOM 733 N N . GLN A 1 89 ? -11.364 -3.265 -6.536 1.00 88.88 89 GLN A N 1
ATOM 734 C CA . GLN A 1 89 ? -12.582 -3.526 -5.773 1.00 88.88 89 GLN A CA 1
ATOM 735 C C . GLN A 1 89 ? -12.273 -4.254 -4.460 1.00 88.88 89 GLN A C 1
ATOM 737 O O . GLN A 1 89 ? -12.777 -3.857 -3.410 1.00 88.88 89 GLN A O 1
ATOM 742 N N . GLN A 1 90 ? -11.416 -5.274 -4.497 1.00 85.81 90 GLN A N 1
ATOM 743 C CA . GLN A 1 90 ? -10.970 -6.008 -3.315 1.00 85.81 90 GLN A CA 1
ATOM 744 C C . GLN A 1 90 ? -10.250 -5.089 -2.326 1.00 85.81 90 GLN A C 1
ATOM 746 O O . GLN A 1 90 ? -10.592 -5.087 -1.146 1.00 85.81 90 GLN A O 1
ATOM 751 N N . ARG A 1 91 ? -9.329 -4.236 -2.790 1.00 84.88 91 ARG A N 1
ATOM 752 C CA . ARG A 1 91 ? -8.643 -3.251 -1.933 1.00 84.88 91 ARG A CA 1
ATOM 753 C C . ARG A 1 91 ? -9.621 -2.289 -1.260 1.00 84.88 91 ARG A C 1
ATOM 755 O O . ARG A 1 91 ? -9.501 -2.029 -0.062 1.00 84.88 91 ARG A O 1
ATOM 762 N N . CYS A 1 92 ? -10.601 -1.783 -2.007 1.00 88.50 92 CYS A N 1
ATOM 763 C CA . CYS A 1 92 ? -11.658 -0.928 -1.470 1.00 88.50 92 CYS A CA 1
ATOM 764 C C . CYS A 1 92 ? -12.481 -1.657 -0.400 1.00 88.50 92 CYS A C 1
ATOM 766 O O . CYS A 1 92 ? -12.683 -1.124 0.692 1.00 88.50 92 CYS A O 1
ATOM 768 N N . LEU A 1 93 ? -12.914 -2.888 -0.688 1.00 89.00 93 LEU A N 1
ATOM 769 C CA . LEU A 1 93 ? -13.691 -3.709 0.240 1.00 89.00 93 LEU A CA 1
ATOM 770 C C . LEU A 1 93 ? -12.910 -4.013 1.516 1.00 89.00 93 LEU A C 1
ATOM 772 O O . LEU A 1 93 ? -13.454 -3.848 2.602 1.00 89.00 93 LEU A O 1
ATOM 776 N N . ILE A 1 94 ? -11.635 -4.390 1.407 1.00 86.12 94 ILE A N 1
ATOM 777 C CA . ILE A 1 94 ? -10.771 -4.643 2.563 1.00 86.12 94 ILE A CA 1
ATOM 778 C C . ILE A 1 94 ? -10.686 -3.395 3.443 1.00 86.12 94 ILE A C 1
ATOM 780 O O . ILE A 1 94 ? -10.868 -3.497 4.653 1.00 86.12 94 ILE A O 1
ATOM 784 N N . LYS A 1 95 ? -10.467 -2.209 2.856 1.00 87.38 95 LYS A N 1
ATOM 785 C CA . LYS A 1 95 ? -10.414 -0.944 3.608 1.00 87.38 95 LYS A CA 1
ATOM 786 C C . LYS A 1 95 ? -11.724 -0.655 4.353 1.00 87.38 95 LYS A C 1
ATOM 788 O O . LYS A 1 95 ? -11.679 -0.319 5.535 1.00 87.38 95 LYS A O 1
ATOM 793 N N . ILE A 1 96 ? -12.872 -0.849 3.698 1.00 91.44 96 ILE A N 1
ATOM 794 C CA . ILE A 1 96 ? -14.200 -0.699 4.318 1.00 91.44 96 ILE A CA 1
ATOM 795 C C . ILE A 1 96 ? -14.383 -1.701 5.461 1.00 91.44 96 ILE A C 1
ATOM 797 O O . ILE A 1 96 ? -14.753 -1.307 6.564 1.00 91.44 96 ILE A O 1
ATOM 801 N N . LYS A 1 97 ? -14.055 -2.975 5.231 1.00 88.69 97 LYS A N 1
ATOM 802 C CA . LYS A 1 97 ? -14.140 -4.033 6.243 1.00 88.69 97 LYS A CA 1
ATOM 803 C C . LYS A 1 97 ? -13.270 -3.730 7.465 1.00 88.69 97 LYS A C 1
ATOM 805 O O . LYS A 1 97 ? -13.746 -3.899 8.585 1.00 88.69 97 LYS A O 1
ATOM 810 N N . ARG A 1 98 ? -12.021 -3.244 7.300 1.00 87.38 98 ARG A N 1
ATOM 811 C CA . ARG A 1 98 ? -11.196 -2.873 8.477 1.00 87.38 98 ARG A CA 1
ATOM 812 C C . ARG A 1 98 ? -11.860 -1.757 9.281 1.00 87.38 98 ARG A C 1
ATOM 814 O O . ARG A 1 98 ? -11.843 -1.816 10.509 1.00 87.38 98 ARG A O 1
ATOM 821 N N . GLN A 1 99 ? -12.428 -0.757 8.608 1.00 91.31 99 GLN A N 1
ATOM 822 C CA . GLN A 1 99 ? -13.111 0.346 9.282 1.00 91.31 99 GLN A CA 1
ATOM 823 C C . GLN A 1 99 ? -14.341 -0.149 10.047 1.00 91.31 99 GLN A C 1
ATOM 825 O O . GLN A 1 99 ? -14.503 0.170 11.220 1.00 91.31 99 GLN A O 1
ATOM 830 N N . GLU A 1 100 ? -15.155 -1.002 9.426 1.00 91.06 100 GLU A N 1
ATOM 831 C CA . GLU A 1 100 ? -16.321 -1.610 10.067 1.00 91.06 100 GLU A CA 1
ATOM 832 C C . GLU A 1 100 ? -15.921 -2.412 11.316 1.00 91.06 100 GLU A C 1
ATOM 834 O O . GLU A 1 100 ? -16.489 -2.221 12.390 1.00 91.06 100 GLU A O 1
ATOM 839 N N . ILE A 1 101 ? -14.907 -3.278 11.204 1.00 89.00 101 ILE A N 1
ATOM 840 C CA . ILE A 1 101 ? -14.393 -4.088 12.321 1.00 89.00 101 ILE A CA 1
ATOM 841 C C . ILE A 1 101 ? -13.843 -3.197 13.434 1.00 89.00 101 ILE A C 1
ATOM 843 O O . ILE A 1 101 ? -14.101 -3.469 14.606 1.00 89.00 101 ILE A O 1
ATOM 847 N N . THR A 1 102 ? -13.133 -2.122 13.081 1.00 88.38 102 THR A N 1
ATOM 848 C CA . THR A 1 102 ? -12.672 -1.125 14.055 1.00 88.38 102 THR A CA 1
ATOM 849 C C . THR A 1 102 ? -13.857 -0.586 14.833 1.00 88.38 102 THR A C 1
ATOM 851 O O . THR A 1 102 ? -13.862 -0.655 16.054 1.00 88.38 102 THR A O 1
ATOM 854 N N . GLU A 1 103 ? -14.890 -0.110 14.148 1.00 90.88 103 GLU A N 1
ATOM 855 C CA . GLU A 1 103 ? -16.061 0.485 14.786 1.00 90.88 103 GLU A CA 1
ATOM 856 C C . GLU A 1 103 ? -16.840 -0.510 15.652 1.00 90.88 103 GLU A C 1
ATOM 858 O O . GLU A 1 103 ? -17.254 -0.138 16.746 1.00 90.88 103 GLU A O 1
ATOM 863 N N . MET A 1 104 ? -16.965 -1.776 15.232 1.00 88.31 104 MET A N 1
ATOM 864 C CA . MET A 1 104 ? -17.569 -2.846 16.042 1.00 88.31 104 MET A CA 1
ATOM 865 C C . MET A 1 104 ? -16.770 -3.121 17.319 1.00 88.31 104 MET A C 1
ATOM 867 O O . MET A 1 104 ? -17.336 -3.212 18.412 1.00 88.31 104 MET A O 1
ATOM 871 N N . CYS A 1 105 ? -15.439 -3.196 17.213 1.00 86.44 105 CYS A N 1
ATOM 872 C CA . CYS A 1 105 ? -14.584 -3.262 18.393 1.00 86.44 105 CYS A CA 1
ATOM 873 C C . CYS A 1 105 ? -14.781 -2.020 19.263 1.00 86.44 105 CYS A C 1
ATOM 875 O O . CYS A 1 105 ? -14.815 -2.145 20.489 1.00 86.44 105 CYS A O 1
ATOM 877 N N . LEU A 1 106 ? -14.931 -0.840 18.647 1.00 83.19 106 LEU A N 1
ATOM 878 C CA . LEU A 1 106 ? -15.055 0.403 19.387 1.00 83.19 106 LEU A CA 1
ATOM 879 C C . LEU A 1 106 ? -16.403 0.545 20.121 1.00 83.19 106 LEU A C 1
ATOM 881 O O . LEU A 1 106 ? -16.460 1.088 21.224 1.00 83.19 106 LEU A O 1
ATOM 885 N N . SER A 1 107 ? -17.479 -0.005 19.560 1.00 80.62 107 SER A N 1
ATOM 886 C CA . SER A 1 107 ? -18.808 -0.040 20.180 1.00 80.62 107 SER A CA 1
ATOM 887 C C . SER A 1 107 ? -18.963 -1.131 21.246 1.00 80.62 107 SER A C 1
ATOM 889 O O . SER A 1 107 ? -20.001 -1.194 21.901 1.00 80.62 107 SER A O 1
ATOM 891 N N . GLY A 1 108 ? -17.946 -1.980 21.437 1.00 78.94 108 GLY A N 1
ATOM 892 C CA . GLY A 1 108 ? -17.936 -3.065 22.423 1.00 78.94 108 GLY A CA 1
ATOM 893 C C . GLY A 1 108 ? -18.413 -4.422 21.896 1.00 78.94 108 GLY A C 1
ATOM 894 O O . GLY A 1 108 ? -18.417 -5.390 22.654 1.00 78.94 108 GLY A O 1
ATOM 895 N N . ASP A 1 109 ? -18.743 -4.537 20.608 1.00 85.88 109 ASP A N 1
ATOM 896 C CA . ASP A 1 109 ? -19.146 -5.797 19.970 1.00 85.88 109 ASP A CA 1
ATOM 897 C C . ASP A 1 109 ? -17.924 -6.569 19.441 1.00 85.88 109 ASP A C 1
ATOM 899 O O . ASP A 1 109 ? -17.743 -6.834 18.249 1.00 85.88 109 ASP A O 1
ATOM 903 N N . VAL A 1 110 ? -17.015 -6.893 20.363 1.00 85.69 110 VAL A N 1
ATOM 904 C CA . VAL A 1 110 ? -15.736 -7.539 20.034 1.00 85.69 110 VAL A CA 1
ATOM 905 C C . VAL A 1 110 ? -15.941 -8.977 19.544 1.00 85.69 110 VAL A C 1
ATOM 907 O O . VAL A 1 110 ? -15.171 -9.455 18.714 1.00 85.69 110 VAL A O 1
ATOM 910 N N . ALA A 1 111 ? -16.984 -9.663 20.020 1.00 86.88 111 ALA A N 1
ATOM 911 C CA . ALA A 1 111 ? -17.277 -11.041 19.633 1.00 86.88 111 ALA A CA 1
ATOM 912 C C . ALA A 1 111 ? -17.663 -11.141 18.148 1.00 86.88 111 ALA A C 1
ATOM 914 O O . ALA A 1 111 ? -17.066 -11.931 17.413 1.00 86.88 111 ALA A O 1
ATOM 915 N N . THR A 1 112 ? -18.582 -10.288 17.683 1.00 88.75 112 THR A N 1
ATOM 916 C CA . THR A 1 1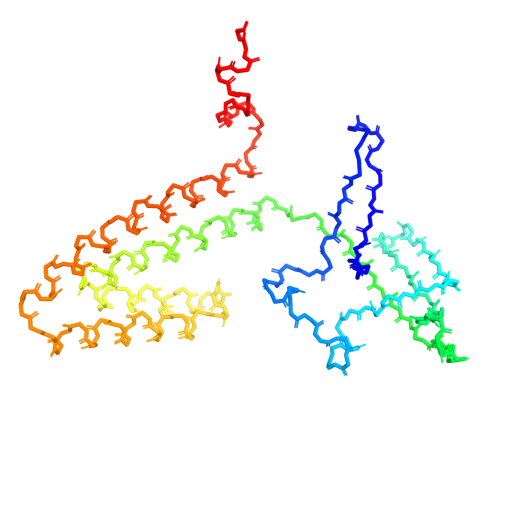12 ? -18.977 -10.243 16.266 1.00 88.75 112 THR A CA 1
ATOM 917 C C . THR A 1 112 ? -17.816 -9.792 15.381 1.00 88.75 112 THR A C 1
ATOM 919 O O . THR A 1 112 ? -17.587 -10.362 14.312 1.00 88.75 112 THR A O 1
ATOM 922 N N . ALA A 1 113 ? -17.021 -8.818 15.841 1.00 88.06 113 ALA A N 1
ATOM 923 C CA . ALA A 1 113 ? -15.812 -8.390 15.143 1.00 88.06 113 ALA A CA 1
ATOM 924 C C . ALA A 1 113 ? -14.801 -9.541 14.973 1.00 88.06 113 ALA A C 1
ATOM 926 O O . ALA A 1 113 ? -14.249 -9.727 13.888 1.00 88.06 113 ALA A O 1
ATOM 927 N N . MET A 1 114 ? -14.591 -10.348 16.018 1.00 85.94 114 MET A N 1
ATOM 928 C CA . MET A 1 114 ? -13.687 -11.500 15.979 1.00 85.94 114 MET A CA 1
ATOM 929 C C . MET A 1 114 ? -14.162 -12.569 14.992 1.00 85.94 114 MET A C 1
ATOM 931 O O . MET A 1 114 ? -13.342 -13.101 14.243 1.00 85.94 114 MET A O 1
ATOM 935 N N . GLN A 1 115 ? -15.467 -12.848 14.947 1.00 88.19 115 GLN A N 1
ATOM 936 C CA . GLN A 1 115 ? -16.039 -13.793 13.989 1.00 88.19 115 GLN A CA 1
ATOM 937 C C . GLN A 1 115 ? -15.802 -13.335 12.541 1.00 88.19 115 GLN A C 1
ATOM 939 O O . GLN A 1 115 ? -15.296 -14.109 11.729 1.00 88.19 115 GLN A O 1
ATOM 944 N N . LYS A 1 116 ? -16.067 -12.059 12.229 1.00 86.50 116 LYS A N 1
ATOM 945 C CA . LYS A 1 116 ? -15.820 -11.498 10.888 1.00 86.50 116 LYS A CA 1
ATOM 946 C C . LYS A 1 116 ? -14.350 -11.592 10.475 1.00 86.50 116 LYS A C 1
ATOM 948 O O . LYS A 1 116 ? -14.047 -11.992 9.354 1.00 86.50 116 LYS A O 1
ATOM 953 N N . VAL A 1 117 ? -13.423 -11.292 11.390 1.00 85.00 117 VAL A N 1
ATOM 954 C CA . VAL A 1 117 ? -11.979 -11.434 11.129 1.00 85.00 117 VAL A CA 1
ATOM 955 C C . VAL A 1 117 ? -11.602 -12.888 10.837 1.00 85.00 117 VAL A C 1
ATOM 957 O O . VAL A 1 117 ? -10.774 -13.136 9.962 1.00 85.00 117 VAL A O 1
ATOM 960 N N . GLN A 1 118 ? -12.184 -13.856 11.549 1.00 83.50 118 GLN A N 1
ATOM 961 C CA . GLN A 1 118 ? -11.935 -15.279 11.301 1.00 83.50 118 GLN A CA 1
ATOM 962 C C . GLN A 1 118 ? -12.453 -15.721 9.925 1.00 83.50 118 GLN A C 1
ATOM 964 O O . GLN A 1 118 ? -11.739 -16.419 9.204 1.00 83.50 118 GLN A O 1
ATOM 969 N N . GLU A 1 119 ? -13.651 -15.280 9.539 1.00 84.06 119 GLU A N 1
ATOM 970 C CA . GLU A 1 119 ? -14.250 -15.579 8.232 1.00 84.06 119 GLU A CA 1
ATOM 971 C C . GLU A 1 119 ? -13.434 -15.000 7.067 1.00 84.06 119 GLU A C 1
ATOM 973 O O . GLU A 1 119 ? -13.236 -15.673 6.055 1.00 84.06 119 GLU A O 1
ATOM 978 N N . ASP A 1 120 ? -12.923 -13.776 7.204 1.00 78.88 120 ASP A N 1
ATOM 979 C CA . ASP A 1 120 ? -12.128 -13.132 6.154 1.00 78.88 120 ASP A CA 1
ATOM 980 C C . ASP A 1 120 ? -10.677 -13.646 6.100 1.00 78.88 120 ASP A C 1
ATOM 982 O O . ASP A 1 120 ? -10.105 -13.760 5.013 1.00 78.88 120 ASP A O 1
ATOM 986 N N . LYS A 1 121 ? -10.091 -14.052 7.239 1.00 73.38 121 LYS A N 1
ATOM 987 C CA . LYS A 1 121 ? -8.808 -14.782 7.254 1.00 73.38 121 LYS A CA 1
ATOM 988 C C . LYS A 1 121 ? -8.903 -16.109 6.505 1.00 73.38 121 LYS A C 1
ATOM 990 O O . LYS A 1 121 ? -7.987 -16.450 5.767 1.00 73.38 121 LYS A O 1
ATOM 995 N N . ALA A 1 122 ? -10.013 -16.836 6.643 1.00 71.25 122 ALA A N 1
ATOM 996 C CA . ALA A 1 122 ? -10.228 -18.083 5.906 1.00 71.25 122 ALA A CA 1
ATOM 997 C C . ALA A 1 122 ? -10.269 -17.882 4.377 1.00 71.25 122 ALA A C 1
ATOM 999 O O . ALA A 1 122 ? -10.016 -18.824 3.629 1.00 71.25 122 ALA A O 1
ATOM 1000 N N . LYS A 1 123 ? -10.553 -16.660 3.907 1.00 73.81 123 LYS A N 1
ATOM 1001 C CA . LYS A 1 123 ? -10.552 -16.288 2.482 1.00 73.81 123 LYS A CA 1
ATOM 1002 C C . LYS A 1 123 ? -9.202 -15.764 1.984 1.00 73.81 123 LYS A C 1
ATOM 1004 O O . LYS A 1 123 ? -9.104 -15.388 0.821 1.00 73.81 123 LYS A O 1
ATOM 1009 N N . ASN A 1 124 ? -8.173 -15.736 2.836 1.00 66.31 124 ASN A N 1
ATOM 1010 C CA . ASN A 1 124 ? -6.853 -15.176 2.527 1.00 66.31 124 ASN A CA 1
ATOM 1011 C C . ASN A 1 124 ? -6.897 -13.696 2.084 1.00 66.31 124 ASN A C 1
ATOM 1013 O O . ASN A 1 124 ? -6.008 -13.216 1.389 1.00 66.31 124 ASN A O 1
ATOM 1017 N N . GLU A 1 125 ? -7.943 -12.960 2.480 1.00 65.56 125 GLU A N 1
ATOM 1018 C CA . GLU A 1 125 ? -8.127 -11.547 2.120 1.00 65.56 125 GLU A CA 1
ATOM 1019 C C . GLU A 1 125 ? -7.330 -10.602 3.044 1.00 65.56 125 GLU A C 1
ATOM 1021 O O . GLU A 1 125 ? -7.302 -9.394 2.814 1.00 65.56 125 GLU A O 1
ATOM 1026 N N . LEU A 1 126 ? -6.711 -11.125 4.114 1.00 64.06 126 LEU A N 1
ATOM 1027 C CA . LEU A 1 126 ? -6.213 -10.336 5.247 1.00 64.06 126 LEU A CA 1
ATOM 1028 C C . LEU A 1 126 ? -4.941 -10.928 5.897 1.00 64.06 126 LEU A C 1
ATOM 1030 O O . LEU A 1 126 ? -4.954 -11.277 7.081 1.00 64.06 126 LEU A O 1
ATOM 1034 N N . ASP A 1 127 ? -3.831 -11.020 5.160 1.00 58.03 127 ASP A N 1
ATOM 1035 C CA . ASP A 1 127 ? -2.585 -11.625 5.678 1.00 58.03 127 ASP A CA 1
ATOM 1036 C C . ASP A 1 127 ? -1.948 -10.844 6.852 1.00 58.03 127 ASP A C 1
ATOM 1038 O O . ASP A 1 127 ? -1.367 -11.451 7.749 1.00 58.03 127 ASP A O 1
ATOM 1042 N N . ASP A 1 128 ? -2.143 -9.520 6.941 1.00 64.50 128 ASP A N 1
ATOM 1043 C CA . ASP A 1 128 ? -1.459 -8.662 7.935 1.00 64.50 128 ASP A CA 1
ATOM 1044 C C . ASP A 1 128 ? -2.371 -8.145 9.074 1.00 64.50 128 ASP A C 1
ATOM 1046 O O . ASP A 1 128 ? -2.110 -7.158 9.766 1.00 64.50 128 ASP A O 1
ATOM 1050 N N . PHE A 1 129 ? -3.521 -8.790 9.277 1.00 67.12 129 PHE A N 1
ATOM 1051 C CA . PHE A 1 129 ? -4.551 -8.302 10.205 1.00 67.12 129 PHE A CA 1
ATOM 1052 C C . PHE A 1 129 ? -4.338 -8.687 11.668 1.00 67.12 129 PHE A C 1
ATOM 1054 O O . PHE A 1 129 ? -4.948 -8.093 12.559 1.00 67.12 129 PHE A O 1
ATOM 1061 N N . SER A 1 130 ? -3.519 -9.704 11.940 1.00 71.00 130 SER A N 1
ATOM 1062 C CA . SER A 1 130 ? -3.462 -10.309 13.273 1.00 71.00 130 SER A CA 1
ATOM 1063 C C . SER A 1 130 ? -2.894 -9.358 14.326 1.00 71.00 130 SER A C 1
ATOM 1065 O O . SER A 1 130 ? -3.447 -9.264 15.421 1.00 71.00 130 SER A O 1
ATOM 1067 N N . ALA A 1 131 ? -1.829 -8.625 13.993 1.00 78.25 131 ALA A N 1
ATOM 1068 C CA . ALA A 1 131 ? -1.213 -7.660 14.901 1.00 78.25 131 ALA A CA 1
ATOM 1069 C C . ALA A 1 131 ? -2.149 -6.472 15.171 1.00 78.25 131 ALA A C 1
ATOM 1071 O O . ALA A 1 131 ? -2.398 -6.116 16.323 1.00 78.25 131 ALA A O 1
ATOM 1072 N N . TRP A 1 132 ? -2.739 -5.924 14.107 1.00 83.19 132 TRP A N 1
ATOM 1073 C CA . TRP A 1 132 ? -3.694 -4.821 14.182 1.00 83.19 132 TRP A CA 1
ATOM 1074 C C . TRP A 1 132 ? -4.925 -5.165 15.033 1.00 83.19 132 TRP A C 1
ATOM 1076 O O . TRP A 1 132 ? -5.283 -4.410 15.938 1.00 83.19 132 TRP A O 1
ATOM 1086 N N . PHE A 1 133 ? -5.542 -6.327 14.801 1.00 82.44 133 PHE A N 1
ATOM 1087 C CA . PHE A 1 133 ? -6.726 -6.740 15.554 1.00 82.44 133 PHE A CA 1
ATOM 1088 C C . PHE A 1 133 ? -6.387 -7.009 17.023 1.00 82.44 133 PHE A C 1
ATOM 1090 O O . PHE A 1 133 ? -7.119 -6.593 17.917 1.00 82.44 133 PHE A O 1
ATOM 1097 N N . THR A 1 134 ? -5.236 -7.637 17.288 1.00 83.19 134 THR A N 1
ATOM 1098 C CA . THR A 1 134 ? -4.752 -7.863 18.659 1.00 83.19 134 THR A CA 1
ATOM 1099 C C . THR A 1 134 ? -4.569 -6.543 19.405 1.00 83.19 134 THR A C 1
ATOM 1101 O O . THR A 1 134 ? -4.984 -6.430 20.558 1.00 83.19 134 THR A O 1
ATOM 1104 N N . HIS A 1 135 ? -4.013 -5.520 18.747 1.00 84.12 135 HIS A N 1
ATOM 1105 C CA . HIS A 1 135 ? -3.870 -4.188 19.331 1.00 84.12 135 HIS A CA 1
ATOM 1106 C C . HIS A 1 135 ? -5.232 -3.557 19.674 1.00 84.12 135 HIS A C 1
ATOM 1108 O O . HIS A 1 135 ? -5.405 -3.034 20.775 1.00 84.12 135 HIS A O 1
ATOM 1114 N N . LEU A 1 136 ? -6.219 -3.649 18.774 1.00 84.00 136 LEU A N 1
ATOM 1115 C CA . LEU A 1 136 ? -7.583 -3.153 19.015 1.00 84.00 136 LEU A CA 1
ATOM 1116 C C . LEU A 1 136 ? -8.256 -3.842 20.208 1.00 84.00 136 LEU A C 1
ATOM 1118 O O . LEU A 1 136 ? -8.843 -3.176 21.063 1.00 84.00 136 LEU A O 1
ATOM 1122 N N . VAL A 1 137 ? -8.144 -5.169 20.298 1.00 85.00 137 VAL A N 1
ATOM 1123 C CA . VAL A 1 137 ? -8.696 -5.936 21.423 1.00 85.00 137 VAL A CA 1
ATOM 1124 C C . VAL A 1 137 ? -7.993 -5.563 22.730 1.00 85.00 137 VAL A C 1
ATOM 1126 O O . VAL A 1 137 ? -8.661 -5.329 23.735 1.00 85.00 137 VAL A O 1
ATOM 1129 N N . MET A 1 138 ? -6.663 -5.433 22.722 1.00 84.75 138 MET A N 1
ATOM 1130 C CA . MET A 1 138 ? -5.897 -5.031 23.907 1.00 84.75 138 MET A CA 1
ATOM 1131 C C . MET A 1 138 ? -6.308 -3.636 24.401 1.00 84.75 138 MET A C 1
ATOM 1133 O O . MET A 1 138 ? -6.492 -3.430 25.601 1.00 84.75 138 MET A O 1
ATOM 1137 N N . GLN A 1 139 ? -6.526 -2.688 23.485 1.00 83.94 139 GLN A N 1
ATOM 1138 C CA . GLN A 1 139 ? -7.026 -1.355 23.824 1.00 83.94 139 GLN A CA 1
ATOM 1139 C C . GLN A 1 139 ? -8.391 -1.425 24.528 1.00 83.94 139 GLN A C 1
ATOM 1141 O O . GLN A 1 139 ? -8.613 -0.718 25.512 1.00 83.94 139 GLN A O 1
ATOM 1146 N N . ARG A 1 140 ? -9.284 -2.318 24.080 1.00 84.38 140 ARG A N 1
ATOM 1147 C CA . ARG A 1 140 ? -10.607 -2.523 24.690 1.00 84.38 140 ARG A CA 1
ATOM 1148 C C . ARG A 1 140 ? -10.536 -3.142 26.079 1.00 84.38 140 ARG A C 1
ATOM 1150 O O . ARG A 1 140 ? -11.224 -2.670 26.984 1.00 84.38 140 ARG A O 1
ATOM 1157 N N . VAL A 1 141 ? -9.685 -4.149 26.260 1.00 83.19 141 VAL A N 1
ATOM 1158 C CA . VAL A 1 141 ? -9.440 -4.769 27.572 1.00 83.19 141 VAL A CA 1
ATOM 1159 C C . VAL A 1 141 ? -8.897 -3.735 28.561 1.00 83.19 141 VAL A C 1
ATOM 1161 O O . VAL A 1 141 ? -9.377 -3.655 29.688 1.00 83.19 141 VAL A O 1
ATOM 1164 N N . ASN A 1 142 ? -7.960 -2.887 28.131 1.00 83.00 142 ASN A N 1
ATOM 1165 C CA . ASN A 1 142 ? -7.423 -1.820 28.976 1.00 83.00 142 ASN A CA 1
ATOM 1166 C C . ASN A 1 142 ? -8.496 -0.797 29.370 1.00 83.00 142 ASN A C 1
ATOM 1168 O O . ASN A 1 142 ? -8.552 -0.402 30.533 1.00 83.00 142 ASN A O 1
ATOM 1172 N N . LEU A 1 143 ? -9.388 -0.417 28.448 1.00 81.19 143 LEU A N 1
ATOM 1173 C CA . LEU A 1 143 ? -10.483 0.511 28.747 1.00 81.19 143 LEU A CA 1
ATOM 1174 C C . LEU A 1 143 ? -11.451 -0.039 29.801 1.00 81.19 143 LEU A C 1
ATOM 1176 O O . LEU A 1 143 ? -11.903 0.709 30.668 1.00 81.19 143 LEU A O 1
ATOM 1180 N N . ALA A 1 144 ? -11.743 -1.341 29.759 1.00 80.12 144 ALA A N 1
ATOM 1181 C CA . ALA A 1 144 ? -12.616 -1.990 30.737 1.00 80.12 144 ALA A CA 1
ATOM 1182 C C . ALA A 1 144 ? -12.080 -1.883 32.179 1.00 80.12 144 ALA A C 1
ATOM 1184 O O . ALA A 1 144 ? -12.869 -1.866 33.123 1.00 80.12 144 ALA A O 1
ATOM 1185 N N . ASN A 1 145 ? -10.761 -1.733 32.344 1.00 80.81 145 ASN A N 1
ATOM 1186 C CA . ASN A 1 145 ? -10.088 -1.626 33.641 1.00 80.81 145 ASN A CA 1
ATOM 1187 C C . ASN A 1 145 ? -9.967 -0.179 34.173 1.00 80.81 145 ASN A C 1
ATOM 1189 O O . ASN A 1 145 ? -9.435 0.019 35.264 1.00 80.81 145 ASN A O 1
ATOM 1193 N N . THR A 1 146 ? -10.440 0.836 33.436 1.00 83.12 146 THR A N 1
ATOM 1194 C CA . THR A 1 146 ? -10.334 2.264 33.821 1.00 83.12 146 THR A CA 1
ATOM 1195 C C . THR A 1 146 ? -11.566 2.792 34.566 1.00 83.12 146 THR A C 1
ATOM 1197 O O . THR A 1 146 ? -12.641 2.175 34.562 1.00 83.12 146 THR A O 1
ATOM 1200 N N . SER A 1 147 ? -11.425 3.948 35.225 1.00 84.06 147 SER A N 1
ATOM 1201 C CA . SER A 1 147 ? -12.512 4.585 35.982 1.00 84.06 147 SER A CA 1
ATOM 1202 C C . SER A 1 147 ? -13.642 5.096 35.069 1.00 84.06 147 SER A C 1
ATOM 1204 O O . SER A 1 147 ? -13.425 5.401 33.897 1.00 84.06 147 SER A O 1
ATOM 1206 N N . GLU A 1 148 ? -14.874 5.211 35.581 1.00 78.56 148 GLU A N 1
ATOM 1207 C CA . GLU A 1 148 ? -16.034 5.633 34.767 1.00 78.56 148 GLU A CA 1
ATOM 1208 C C . GLU A 1 148 ? -15.872 7.030 34.145 1.00 78.56 148 GLU A C 1
ATOM 1210 O O . GLU A 1 148 ? -16.256 7.241 32.995 1.00 78.56 148 GLU A O 1
ATOM 1215 N N . GLY A 1 149 ? -15.252 7.971 34.865 1.00 77.12 149 GLY A N 1
ATOM 1216 C CA . GLY A 1 149 ? -15.003 9.324 34.358 1.00 77.12 149 GLY A CA 1
ATOM 1217 C C . GLY A 1 149 ? -13.973 9.379 33.223 1.00 77.12 149 GLY A C 1
ATOM 1218 O O . GLY A 1 149 ? -14.046 10.260 32.365 1.00 77.12 149 GLY A O 1
ATOM 1219 N N . GLU A 1 150 ? -13.028 8.438 33.189 1.00 79.25 150 GLU A N 1
ATOM 1220 C CA . GLU A 1 150 ? -12.060 8.296 32.094 1.00 79.25 150 GLU A CA 1
ATOM 1221 C C . GLU A 1 150 ? -12.697 7.634 30.869 1.00 79.25 150 GLU A C 1
ATOM 1223 O O . GLU A 1 150 ? -12.454 8.074 29.744 1.00 79.25 150 GLU A O 1
ATOM 1228 N N . ARG A 1 151 ? -13.586 6.653 31.077 1.00 78.62 151 ARG A N 1
ATOM 1229 C CA . ARG A 1 151 ? -14.312 5.986 29.984 1.00 78.62 151 ARG A CA 1
ATOM 1230 C C . ARG A 1 151 ? -15.149 6.956 29.161 1.00 78.62 151 ARG A C 1
ATOM 1232 O O . ARG A 1 151 ? -15.163 6.845 27.941 1.00 78.62 151 ARG A O 1
ATOM 1239 N N . GLU A 1 152 ? -15.832 7.906 29.794 1.00 81.81 152 GLU A N 1
ATOM 1240 C CA . GLU A 1 152 ? -16.711 8.830 29.065 1.00 81.81 152 GLU A CA 1
ATOM 1241 C C . GLU A 1 152 ? -15.923 9.828 28.200 1.00 81.81 152 GLU A C 1
ATOM 1243 O O . GLU A 1 152 ? -16.306 10.118 27.067 1.00 81.81 152 GLU A O 1
ATOM 1248 N N . LYS A 1 153 ? -14.765 10.290 28.691 1.00 83.44 153 LYS A N 1
ATOM 1249 C CA . LYS A 1 153 ? -13.841 11.119 27.901 1.00 83.44 153 LYS A CA 1
ATOM 1250 C C . LYS A 1 153 ? -13.253 10.344 26.725 1.00 83.44 153 LYS A C 1
ATOM 1252 O O . LYS A 1 153 ? -13.140 10.899 25.632 1.00 83.44 153 LYS A O 1
ATOM 1257 N N . GLU A 1 154 ? -12.897 9.078 26.935 1.00 84.00 154 GLU A N 1
ATOM 1258 C CA . GLU A 1 154 ? -12.348 8.255 25.860 1.00 84.00 154 GLU A CA 1
ATOM 1259 C C . GLU A 1 154 ? -13.409 7.926 24.802 1.00 84.00 154 GLU A C 1
ATOM 1261 O O . GLU A 1 154 ? -13.109 8.024 23.618 1.00 84.00 154 GLU A O 1
ATOM 1266 N N . LYS A 1 155 ? -14.669 7.663 25.178 1.00 83.12 155 LYS A N 1
ATOM 1267 C CA . LYS A 1 155 ? -15.767 7.468 24.208 1.00 83.12 155 LYS A CA 1
ATOM 1268 C C . LYS A 1 155 ? -15.953 8.665 23.275 1.00 83.12 155 LYS A C 1
ATOM 1270 O O . LYS A 1 155 ? -16.128 8.486 22.071 1.00 83.12 155 LYS A O 1
ATOM 1275 N N . GLU A 1 156 ? -15.915 9.887 23.807 1.00 86.88 156 GLU A N 1
ATOM 1276 C CA . GLU A 1 156 ? -16.049 11.098 22.985 1.00 86.88 156 GLU A CA 1
ATOM 1277 C C . GLU A 1 156 ? -14.859 11.257 22.025 1.00 86.88 156 GLU A C 1
ATOM 1279 O O . GLU A 1 156 ? -15.026 11.611 20.856 1.00 86.88 156 GLU A O 1
ATOM 1284 N N . LYS A 1 157 ? -13.648 10.938 22.489 1.00 87.06 157 LYS A N 1
ATOM 1285 C CA . LYS A 1 157 ? -12.442 10.931 21.656 1.00 87.06 157 LYS A CA 1
ATOM 1286 C C . LYS A 1 157 ? -12.507 9.861 20.562 1.00 87.06 157 LYS A C 1
ATOM 1288 O O . LYS A 1 157 ? -12.167 10.142 19.416 1.00 87.06 157 LYS A O 1
ATOM 1293 N N . GLU A 1 158 ? -12.980 8.663 20.890 1.00 86.62 158 GLU A N 1
ATOM 1294 C CA . GLU A 1 158 ? -13.192 7.571 19.938 1.00 86.62 158 GLU A CA 1
ATOM 1295 C C . GLU A 1 158 ? -14.218 7.947 18.875 1.00 86.62 158 GLU A C 1
ATOM 1297 O O . GLU A 1 158 ? -13.987 7.708 17.694 1.00 86.62 158 GLU A O 1
ATOM 1302 N N . ARG A 1 159 ? -15.315 8.604 19.264 1.00 87.38 159 ARG A N 1
ATOM 1303 C CA . ARG A 1 159 ? -16.338 9.069 18.324 1.00 87.38 159 ARG A CA 1
ATOM 1304 C C . ARG A 1 159 ? -15.775 10.057 17.303 1.00 87.38 159 ARG A C 1
ATOM 1306 O O . ARG A 1 159 ? -16.030 9.898 16.111 1.00 87.38 159 ARG A O 1
ATOM 1313 N N . LYS A 1 160 ? -14.994 11.044 17.754 1.00 90.12 160 LYS A N 1
ATOM 1314 C CA . LYS A 1 160 ? -14.323 11.999 16.856 1.00 90.12 160 LYS A CA 1
ATOM 1315 C C . LYS A 1 160 ? -13.351 11.295 15.920 1.00 90.12 160 LYS A C 1
ATOM 1317 O O . LYS A 1 160 ? -13.382 11.536 14.718 1.00 90.12 160 LYS A O 1
ATOM 1322 N N . LYS A 1 161 ? -12.563 10.365 16.463 1.00 89.06 161 LYS A N 1
ATOM 1323 C CA . LYS A 1 161 ? -11.627 9.565 15.677 1.00 89.06 161 LYS A CA 1
ATOM 1324 C C . LYS A 1 161 ? -12.340 8.741 14.598 1.00 89.06 161 LYS A C 1
ATOM 1326 O O . LYS A 1 161 ? -11.913 8.761 13.455 1.00 89.06 161 LYS A O 1
ATOM 1331 N N . ILE A 1 162 ? -13.457 8.082 14.920 1.00 90.56 162 ILE A N 1
ATOM 1332 C CA . ILE A 1 162 ? -14.264 7.334 13.937 1.00 90.56 162 ILE A CA 1
ATOM 1333 C C . ILE A 1 162 ? -14.736 8.252 12.806 1.00 90.56 162 ILE A C 1
ATOM 1335 O O . ILE A 1 162 ? -14.701 7.868 11.638 1.00 90.56 162 ILE A O 1
ATOM 1339 N N . GLU A 1 163 ? -15.199 9.458 13.133 1.00 91.69 163 GLU A N 1
ATOM 1340 C CA . GLU A 1 163 ? -15.658 10.412 12.124 1.00 91.69 163 GLU A CA 1
ATOM 1341 C C . GLU A 1 163 ? -14.518 10.853 11.193 1.00 91.69 163 GLU A C 1
ATOM 1343 O O . GLU A 1 163 ? -14.697 10.898 9.973 1.00 91.69 163 GLU A O 1
ATOM 1348 N N . GLU A 1 164 ? -13.343 11.142 11.753 1.00 93.44 164 GLU A N 1
ATOM 1349 C CA . GLU A 1 164 ? -12.131 11.471 10.999 1.00 93.44 164 GLU A CA 1
ATOM 1350 C C . GLU A 1 164 ? -11.680 10.300 10.114 1.00 93.44 164 GLU A C 1
ATOM 1352 O O . GLU A 1 164 ? -11.473 10.485 8.912 1.00 93.44 164 GLU A O 1
ATOM 1357 N N . ASP A 1 165 ? -11.623 9.088 10.671 1.00 91.25 165 ASP A N 1
ATOM 1358 C CA . ASP A 1 165 ? -11.227 7.867 9.966 1.00 91.25 165 ASP A CA 1
ATOM 1359 C C . ASP A 1 165 ? -12.180 7.572 8.792 1.00 91.25 165 ASP A C 1
ATOM 1361 O O . ASP A 1 165 ? -11.732 7.281 7.681 1.00 91.25 165 ASP A O 1
ATOM 1365 N N . ARG A 1 166 ? -13.500 7.738 8.978 1.00 94.44 166 ARG A N 1
ATOM 1366 C CA . ARG A 1 166 ? -14.503 7.590 7.905 1.00 94.44 166 ARG A CA 1
ATOM 1367 C C . ARG A 1 166 ? -14.317 8.610 6.782 1.00 94.44 166 ARG A C 1
ATOM 1369 O O . ARG A 1 166 ? -14.400 8.237 5.611 1.00 94.44 166 ARG A O 1
ATOM 1376 N N . LYS A 1 167 ? -14.061 9.884 7.106 1.00 92.25 167 LYS A N 1
ATOM 1377 C CA . LYS A 1 167 ? -13.798 10.934 6.099 1.00 92.25 167 LYS A CA 1
ATOM 1378 C C . LYS A 1 167 ? -12.510 10.648 5.327 1.00 92.25 167 LYS A C 1
ATOM 1380 O O . LYS A 1 167 ? -12.478 10.770 4.099 1.00 92.25 167 LYS A O 1
ATOM 1385 N N . GLY A 1 168 ? -11.467 10.220 6.038 1.00 91.06 168 GLY A N 1
ATOM 1386 C CA . GLY A 1 168 ? -10.203 9.796 5.445 1.00 91.06 168 GLY A CA 1
ATOM 1387 C C . GLY A 1 168 ? -10.395 8.613 4.499 1.00 91.06 168 GLY A C 1
ATOM 1388 O O . GLY A 1 168 ? -9.958 8.664 3.349 1.00 91.06 168 GLY A O 1
ATOM 1389 N N . LEU A 1 169 ? -11.121 7.583 4.941 1.00 92.25 169 LEU A N 1
ATOM 1390 C CA . LEU A 1 169 ? -11.452 6.416 4.131 1.00 92.25 169 LEU A CA 1
ATOM 1391 C C . LEU A 1 169 ? -12.245 6.801 2.878 1.00 92.25 169 LEU A C 1
ATOM 1393 O O . LEU A 1 169 ? -11.890 6.371 1.784 1.00 92.25 169 LEU A O 1
ATOM 1397 N N . PHE A 1 170 ? -13.284 7.627 3.011 1.00 91.19 170 PHE A N 1
ATOM 1398 C CA . PHE A 1 170 ? -14.069 8.100 1.871 1.00 91.19 170 PHE A CA 1
ATOM 1399 C C . PHE A 1 170 ? -13.184 8.794 0.830 1.00 91.19 170 PHE A C 1
ATOM 1401 O O . PHE A 1 170 ? -13.224 8.450 -0.352 1.00 91.19 170 PHE A O 1
ATOM 1408 N N . THR A 1 171 ? -12.316 9.702 1.284 1.00 88.69 171 THR A N 1
ATOM 1409 C CA . THR A 1 171 ? -11.364 10.412 0.418 1.00 88.69 171 THR A CA 1
ATOM 1410 C C . THR A 1 171 ? -10.417 9.443 -0.292 1.00 88.69 171 THR A C 1
ATOM 1412 O O . THR A 1 171 ? -10.175 9.593 -1.488 1.00 88.69 171 THR A O 1
ATOM 1415 N N . GLN A 1 172 ? -9.912 8.417 0.404 1.00 87.75 172 GLN A N 1
ATOM 1416 C CA . GLN A 1 172 ? -9.066 7.384 -0.207 1.00 87.75 172 GLN A CA 1
ATOM 1417 C C . GLN A 1 172 ? -9.826 6.582 -1.267 1.00 87.75 172 GLN A C 1
ATOM 1419 O O . GLN A 1 172 ? -9.324 6.388 -2.370 1.00 87.75 172 GLN A O 1
ATOM 1424 N N . LEU A 1 173 ? -11.046 6.132 -0.962 1.00 89.50 173 LEU A N 1
ATOM 1425 C CA . LEU A 1 173 ? -11.861 5.349 -1.892 1.00 89.50 173 LEU A CA 1
ATOM 1426 C C . LEU A 1 173 ? -12.216 6.155 -3.145 1.00 89.50 173 LEU A C 1
ATOM 1428 O O . LEU A 1 173 ? -12.164 5.621 -4.253 1.00 89.50 173 LEU A O 1
ATOM 1432 N N . ALA A 1 174 ? -12.502 7.451 -2.991 1.00 87.19 174 ALA A N 1
ATOM 1433 C CA . ALA A 1 174 ? -12.792 8.358 -4.097 1.00 87.19 174 ALA A CA 1
ATOM 1434 C C . ALA A 1 174 ? -11.652 8.409 -5.133 1.00 87.19 174 ALA A C 1
ATOM 1436 O O . ALA A 1 174 ? -11.914 8.613 -6.320 1.00 87.19 174 ALA A O 1
ATOM 1437 N N . GLN A 1 175 ? -10.399 8.143 -4.735 1.00 84.06 175 GLN A N 1
ATOM 1438 C CA . GLN A 1 175 ? -9.245 8.111 -5.642 1.00 84.06 175 GLN A CA 1
ATOM 1439 C C . GLN A 1 175 ? -9.310 7.009 -6.707 1.00 84.06 175 GLN A C 1
ATOM 1441 O O . GLN A 1 175 ? -8.581 7.092 -7.699 1.00 84.06 175 GLN A O 1
ATOM 1446 N N . PHE A 1 176 ? -10.189 6.019 -6.557 1.00 83.06 176 PHE A N 1
ATOM 1447 C CA . PHE A 1 176 ? -10.394 4.968 -7.556 1.00 83.06 176 PHE A CA 1
ATOM 1448 C C . PHE A 1 176 ? -11.526 5.279 -8.546 1.00 83.06 176 PHE A C 1
ATOM 1450 O O . PHE A 1 176 ? -11.622 4.632 -9.587 1.00 83.06 176 PHE A O 1
ATOM 1457 N N . TYR A 1 177 ? -12.352 6.294 -8.277 1.00 80.12 177 TYR A N 1
ATOM 1458 C CA . TYR A 1 177 ? -13.476 6.671 -9.139 1.00 80.12 177 TYR A CA 1
ATOM 1459 C C . TYR A 1 177 ? -13.058 7.674 -10.222 1.00 80.12 177 TYR A C 1
ATOM 1461 O O . TYR A 1 177 ? -12.104 8.425 -10.018 1.00 80.12 177 TYR A O 1
ATOM 1469 N N . PRO A 1 178 ? -13.735 7.750 -11.379 1.00 80.94 178 PRO A N 1
ATOM 1470 C CA . PRO A 1 178 ? -13.461 8.792 -12.370 1.00 80.94 178 PRO A CA 1
ATOM 1471 C C . PRO A 1 178 ? -13.694 10.196 -11.795 1.00 80.94 178 PRO A C 1
ATOM 1473 O O . PRO A 1 178 ? -14.535 10.367 -10.918 1.00 80.94 178 PRO A O 1
ATOM 1476 N N . LEU A 1 179 ? -12.998 11.211 -12.321 1.00 76.81 179 LEU A N 1
ATOM 1477 C CA . LEU A 1 179 ? -13.103 12.600 -11.837 1.00 76.81 179 LEU A CA 1
ATOM 1478 C C . LEU A 1 179 ? -14.543 13.136 -11.829 1.00 76.81 179 LEU A C 1
ATO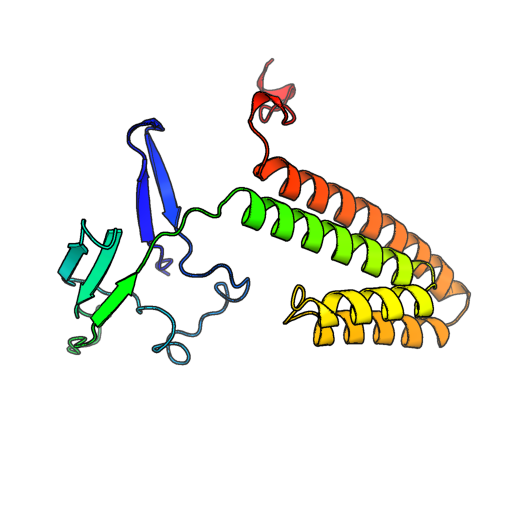M 1480 O O . LEU A 1 179 ? -14.891 13.907 -10.948 1.00 76.81 179 LEU A O 1
ATOM 1484 N N . SER A 1 180 ? -15.393 12.689 -12.758 1.00 80.12 180 SER A N 1
ATOM 1485 C CA . SER A 1 180 ? -16.811 13.072 -12.824 1.00 80.12 180 SER A CA 1
ATOM 1486 C C . SER A 1 180 ? -17.654 12.583 -11.641 1.00 80.12 180 SER A C 1
ATOM 1488 O O . SER A 1 180 ? -18.750 13.085 -11.436 1.00 80.12 180 SER A O 1
ATOM 1490 N N . TYR A 1 181 ? -17.169 11.583 -10.903 1.00 78.19 181 TYR A N 1
ATOM 1491 C CA . TYR A 1 181 ? -17.824 11.004 -9.727 1.00 78.19 181 TYR A CA 1
ATOM 1492 C C . TYR A 1 181 ? -17.156 11.441 -8.417 1.00 78.19 181 TYR A C 1
ATOM 1494 O O . TYR A 1 181 ? -17.532 10.959 -7.351 1.00 78.19 181 TYR A O 1
ATOM 1502 N N . A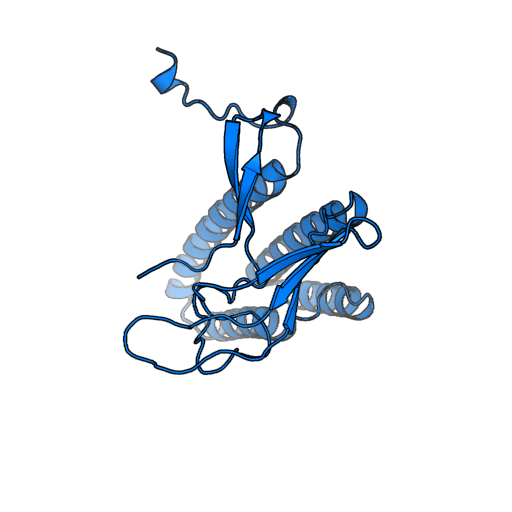RG A 1 182 ? -16.143 12.312 -8.485 1.00 80.88 182 ARG A N 1
ATOM 1503 C CA . ARG A 1 182 ? -15.477 12.873 -7.308 1.00 80.88 182 ARG A CA 1
ATOM 1504 C C . ARG A 1 182 ? -16.020 14.260 -7.015 1.00 80.88 182 ARG A C 1
ATOM 1506 O O . ARG A 1 182 ? -16.522 14.946 -7.903 1.00 80.88 182 ARG A O 1
ATOM 1513 N N . GLU A 1 183 ? -15.856 14.684 -5.770 1.00 74.06 183 GLU A N 1
ATOM 1514 C CA . GLU A 1 183 ? -16.035 16.087 -5.423 1.00 74.06 183 GLU A CA 1
ATOM 1515 C C . GLU A 1 183 ? -15.052 16.962 -6.226 1.00 74.06 183 GLU A C 1
ATOM 1517 O O . GLU A 1 183 ? -13.939 16.511 -6.538 1.00 74.06 183 GLU A O 1
ATOM 1522 N N . PRO A 1 184 ? -15.443 18.197 -6.591 1.00 74.81 184 PRO A N 1
ATOM 1523 C CA . PRO A 1 184 ? -14.557 19.123 -7.279 1.00 74.81 184 PRO A CA 1
ATOM 1524 C C . PRO A 1 184 ? -13.264 19.313 -6.483 1.00 74.81 184 PRO A C 1
ATOM 1526 O O . PRO A 1 184 ? -13.292 19.666 -5.310 1.00 74.81 184 PRO A O 1
ATOM 1529 N N . SER A 1 185 ? -12.119 19.098 -7.129 1.00 65.62 185 SER A N 1
ATOM 1530 C CA . SER A 1 185 ? -10.813 19.263 -6.481 1.00 65.62 185 SER A CA 1
ATOM 1531 C C . SER A 1 185 ? -10.402 20.727 -6.305 1.00 65.62 185 SER A C 1
ATOM 1533 O O . SER A 1 185 ? -9.421 20.997 -5.622 1.00 65.62 185 SER A O 1
ATOM 1535 N N . ALA A 1 186 ? -11.099 21.654 -6.966 1.00 65.75 186 ALA A N 1
ATOM 1536 C CA . ALA A 1 186 ? -10.875 23.086 -6.826 1.00 65.75 186 ALA A CA 1
ATOM 1537 C C . ALA A 1 186 ? -11.652 23.609 -5.616 1.00 65.75 186 ALA A C 1
ATOM 1539 O O . ALA A 1 186 ? -12.848 23.339 -5.478 1.00 65.75 186 ALA A O 1
ATOM 1540 N N . SER A 1 187 ? -10.981 24.377 -4.758 1.00 61.66 187 SER A N 1
ATOM 1541 C CA . SER A 1 187 ? -11.664 25.074 -3.674 1.00 61.66 187 SER A CA 1
ATOM 1542 C C . SER A 1 187 ? -12.626 26.103 -4.268 1.00 61.66 187 SER A C 1
ATOM 1544 O O . SER A 1 187 ? -12.250 26.868 -5.154 1.00 61.66 187 SER A O 1
ATOM 1546 N N . LEU A 1 188 ? -13.859 26.176 -3.758 1.00 61.72 188 LEU A N 1
ATOM 1547 C CA . LEU A 1 188 ? -14.811 27.232 -4.140 1.00 61.72 188 LEU A CA 1
ATOM 1548 C C . LEU A 1 188 ? -14.245 28.641 -3.891 1.00 61.72 188 LEU A C 1
ATOM 1550 O O . LEU A 1 188 ? -14.670 29.590 -4.537 1.00 61.72 188 LEU A O 1
ATOM 1554 N N . VAL A 1 189 ? -13.272 28.763 -2.984 1.00 67.94 189 VAL A N 1
ATOM 1555 C CA . VAL A 1 189 ? -12.568 30.015 -2.673 1.00 67.94 189 VAL A CA 1
ATOM 1556 C C . VAL A 1 189 ? -11.538 30.383 -3.749 1.00 67.94 189 VAL A C 1
ATOM 1558 O O . VAL A 1 189 ? -11.224 31.552 -3.903 1.00 67.94 189 VAL A O 1
ATOM 1561 N N . GLU A 1 190 ? -11.031 29.414 -4.514 1.00 55.22 190 GLU A N 1
ATOM 1562 C CA . GLU A 1 190 ? -10.063 29.637 -5.604 1.00 55.22 190 GLU A CA 1
ATOM 1563 C C . GLU A 1 190 ? -10.741 29.937 -6.954 1.00 55.22 190 GLU A C 1
ATOM 1565 O O . GLU A 1 190 ? -10.067 30.227 -7.941 1.00 55.22 190 GLU A O 1
ATOM 1570 N N . LEU A 1 191 ? -12.074 29.836 -7.007 1.00 55.25 191 LEU A N 1
ATOM 1571 C CA . LEU A 1 191 ? -12.911 30.050 -8.194 1.00 55.25 191 LEU A CA 1
ATOM 1572 C C . LEU A 1 191 ? -13.538 31.456 -8.263 1.00 55.25 191 LEU A C 1
ATOM 1574 O O . LEU A 1 191 ? -14.242 31.748 -9.232 1.00 55.25 191 LEU A O 1
ATOM 1578 N N . VAL A 1 192 ? -13.297 32.298 -7.252 1.00 50.22 192 VAL A N 1
ATOM 1579 C CA . VAL A 1 192 ? -13.741 33.701 -7.149 1.00 50.22 192 VAL A CA 1
ATOM 1580 C C . VAL A 1 192 ? -12.527 34.614 -7.231 1.00 50.22 192 VAL A C 1
ATOM 1582 O O . VAL A 1 192 ? -12.618 35.628 -7.957 1.00 50.22 192 VAL A O 1
#

Foldseek 3Di:
DDDPWDWDQDPVVRDIDTDPLDPPPCSVPPPCVVPVPRDPAAFDPWDWDADPVQRKIKIAWGHNDDPDPDIGGDIDIGHDDDQDPVRLVLVLVVLVLVLVLLVCLLVVVPVVSVVSVVVVVVVVSPPPCPVVNVVSNVVSVVLVVDDPVVNVVVNVVVVVVSVVSVVVSVVVNLVVDPPVPDDDPDDPVNVD

Sequence (192 aa):
LAESSFRMYNVTQQKWICIDLCESETLSTIDWEKNDSLVPRPRFAHQLVHDVVDNCHYIFGGNPGYESSERLNDLWKMKIKRPDHQEIQQRCLIKIKRQEITEMCLSGDVATAMQKVQEDKAKNELDDFSAWFTHLVMQRVNLANTSEGEREKEKEKERKKIEEDRKGLFTQLAQFYPLSYREPSASLVELV

InterPro domains:
  IPR011043 Galactose oxidase/kelch, beta-propeller [SSF50965] (6-85)
  IPR015915 Kelch-type beta-propeller [G3DSA:2.120.10.80] (2-119)
  IPR052456 CTLH complex component protein [PTHR15526] (3-118)

Organism: NCBI:txid180227

Radius of gyration: 22.68 Å; chains: 1; bounding box: 54×52×61 Å